Protein AF-A0A365P6J6-F1 (afdb_monomer_lite)

Organism: NCBI:txid37915

Foldseek 3Di:
DDDDDDPDCPDVVVVVVVVVVVVVVVVVCVVLLQKAFPDDPPDPCRNPPIFGADPVSPNHGDDDPAPVHNDLVDQDDDPVCVVVPVVVVDDPLLVLLLSLQSSQLVVVVVVDDDPVCNQFADFDAPCCQCVVRVRDPVSNVSLVVCVVVLQKPKAQPCPPPPDDPDPDDDDPPPVPDDDPPDDDPDDRRGTIRIGPPGDPVVSVVVVVVVVVVVVVD

Radius of gyration: 24.16 Å; chains: 1; bounding box: 74×49×58 Å

pLDDT: mean 70.05, std 19.27, range [30.59, 92.38]

Sequence (217 aa):
MTLAGLHANVPATKTRDRRRKFNTALDALDQHNLVALVGEAGVAGRYRNFELLREDGSGTEYKVPGDELPSREAISVPADFFRQGWHLVLTDQEIVTYLAIIDRTGHLRMATRTDSDRDVGVDLKSDVRHGTYGISGEAYSSVHQLHRFGLIELRDPMPNRRNPVRDYPPLPLDENAVVPETAEVPPERLPYRLIYPPDTAAVYQNALERVLDVLAT

Structure (mmCIF, N/CA/C/O backbone):
data_AF-A0A365P6J6-F1
#
_entry.id   AF-A0A365P6J6-F1
#
loop_
_atom_site.group_PDB
_atom_site.id
_atom_site.type_symbol
_atom_site.label_atom_id
_atom_site.label_alt_id
_atom_site.label_comp_id
_atom_site.label_asym_id
_atom_site.label_entity_id
_atom_site.label_seq_id
_atom_site.pdbx_PDB_ins_code
_atom_site.Cartn_x
_atom_site.Cartn_y
_atom_site.Cartn_z
_atom_site.occupancy
_atom_site.B_iso_or_equiv
_atom_site.auth_seq_id
_atom_site.auth_comp_id
_atom_site.auth_asym_id
_atom_site.auth_atom_id
_atom_site.pdbx_PDB_model_num
ATOM 1 N N . MET A 1 1 ? -36.938 -28.880 -4.673 1.00 33.69 1 MET A N 1
ATOM 2 C CA . MET A 1 1 ? -35.763 -29.469 -3.996 1.00 33.69 1 MET A CA 1
ATOM 3 C C . MET A 1 1 ? -34.734 -28.363 -3.872 1.00 33.69 1 MET A C 1
ATOM 5 O O . MET A 1 1 ? -34.128 -27.994 -4.866 1.00 33.69 1 MET A O 1
ATOM 9 N N . THR A 1 2 ? -34.657 -27.746 -2.696 1.00 30.59 2 THR A N 1
ATOM 10 C CA . THR A 1 2 ? -33.969 -26.468 -2.466 1.00 30.59 2 THR A CA 1
ATOM 11 C C . THR A 1 2 ? -32.908 -26.704 -1.396 1.00 30.59 2 THR A C 1
ATOM 13 O O . THR A 1 2 ? -33.241 -27.048 -0.264 1.00 30.59 2 THR A O 1
ATOM 16 N N . LEU A 1 3 ? -31.635 -26.593 -1.775 1.00 34.00 3 LEU A N 1
ATOM 17 C CA . LEU A 1 3 ? -30.474 -26.773 -0.902 1.00 34.00 3 LEU A CA 1
ATOM 18 C C . LEU A 1 3 ? -30.216 -25.472 -0.127 1.00 34.00 3 LEU A C 1
ATOM 20 O O . LEU A 1 3 ? -29.519 -24.576 -0.594 1.00 34.00 3 LEU A O 1
ATOM 24 N N . ALA A 1 4 ? -30.813 -25.369 1.059 1.00 39.47 4 ALA A N 1
ATOM 25 C CA . ALA A 1 4 ? -30.443 -24.400 2.084 1.00 39.47 4 ALA A CA 1
ATOM 26 C C . ALA A 1 4 ? -29.440 -25.070 3.035 1.00 39.47 4 ALA A C 1
ATOM 28 O O . ALA A 1 4 ? -29.774 -26.087 3.639 1.00 39.47 4 ALA A O 1
ATOM 29 N N . GLY A 1 5 ? -28.218 -24.542 3.174 1.00 34.22 5 GLY A N 1
ATOM 30 C CA . GLY A 1 5 ? -27.273 -25.160 4.113 1.00 34.22 5 GLY A CA 1
ATOM 31 C C . GLY A 1 5 ? -25.825 -24.680 4.153 1.00 34.22 5 GLY A C 1
ATOM 32 O O . GLY A 1 5 ? -24.987 -25.440 4.622 1.00 34.22 5 GLY A O 1
ATOM 33 N N . LEU A 1 6 ? -25.486 -23.469 3.698 1.00 33.16 6 LEU A N 1
ATOM 34 C CA . LEU A 1 6 ? -24.100 -22.979 3.789 1.00 33.16 6 LEU A CA 1
ATOM 35 C C . LEU A 1 6 ? -24.004 -21.507 4.214 1.00 33.16 6 LEU A C 1
ATOM 37 O O . LEU A 1 6 ? -23.262 -20.716 3.647 1.00 33.16 6 LEU A O 1
ATOM 41 N N . HIS A 1 7 ? -24.721 -21.141 5.278 1.00 40.94 7 HIS A N 1
ATOM 42 C CA . HIS A 1 7 ? -24.253 -20.051 6.133 1.00 40.94 7 HIS A CA 1
ATOM 43 C C . HIS A 1 7 ? -23.324 -20.655 7.185 1.00 40.94 7 HIS A C 1
ATOM 45 O O . HIS A 1 7 ? -23.765 -21.338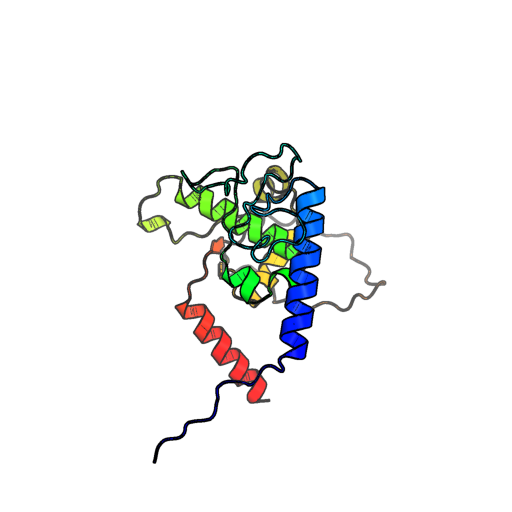 8.107 1.00 40.94 7 HIS A O 1
ATOM 51 N N . ALA A 1 8 ? -22.022 -20.446 6.994 1.00 44.34 8 ALA A N 1
ATOM 52 C CA . ALA A 1 8 ? -20.971 -20.865 7.906 1.00 44.34 8 ALA A CA 1
ATOM 53 C C . ALA A 1 8 ? -21.288 -20.416 9.344 1.00 44.34 8 ALA A C 1
ATOM 55 O O . ALA A 1 8 ? -21.288 -19.227 9.665 1.00 44.34 8 ALA A O 1
ATOM 56 N N . ASN A 1 9 ? -21.562 -21.389 10.212 1.00 44.75 9 ASN A N 1
ATOM 57 C CA . ASN A 1 9 ? -21.785 -21.188 11.635 1.00 44.75 9 ASN A CA 1
ATOM 58 C C . ASN A 1 9 ? -20.433 -20.887 12.302 1.00 44.75 9 ASN A C 1
ATOM 60 O O . ASN A 1 9 ? -19.748 -21.782 12.797 1.00 44.75 9 ASN A O 1
ATOM 64 N N . VAL A 1 10 ? -19.990 -19.628 12.249 1.00 55.62 10 VAL A N 1
ATOM 65 C CA . VAL A 1 10 ? -18.842 -19.171 13.041 1.00 55.62 10 VAL A CA 1
ATOM 66 C C . VAL A 1 10 ? -19.234 -19.319 14.517 1.00 55.62 10 VAL A C 1
ATOM 68 O O . VAL A 1 10 ? -20.194 -18.674 14.942 1.00 55.62 10 VAL A O 1
ATOM 71 N N . PRO A 1 11 ? -18.541 -20.148 15.322 1.00 52.62 11 PRO A N 1
ATOM 72 C CA . PRO A 1 11 ? -18.959 -20.407 16.694 1.00 52.62 11 PRO A CA 1
ATOM 73 C C . PRO A 1 11 ? -18.953 -19.103 17.498 1.00 52.62 11 PRO A C 1
ATOM 75 O O . PRO A 1 11 ? -17.957 -18.377 17.518 1.00 52.62 11 PRO A O 1
ATOM 78 N N . ALA A 1 12 ? -20.071 -18.812 18.168 1.00 60.53 12 ALA A N 1
ATOM 79 C CA . ALA A 1 12 ? -20.334 -17.557 18.881 1.00 60.53 12 ALA A CA 1
ATOM 80 C C . ALA A 1 12 ? -19.227 -17.137 19.877 1.00 60.53 12 ALA A C 1
ATOM 82 O O . ALA A 1 12 ? -19.050 -15.946 20.143 1.00 60.53 12 ALA A O 1
ATOM 83 N N . THR A 1 13 ? -18.449 -18.093 20.391 1.00 61.97 13 THR A N 1
ATOM 84 C CA . THR A 1 13 ? -17.275 -17.872 21.250 1.00 61.97 13 THR A CA 1
ATOM 85 C C . THR A 1 13 ? -16.147 -17.124 20.539 1.00 61.97 13 THR A C 1
ATOM 87 O O . THR A 1 13 ? -15.682 -16.111 21.058 1.00 61.97 13 THR A O 1
ATOM 90 N N . LYS A 1 14 ? -15.785 -17.513 19.306 1.00 71.88 14 LYS A N 1
ATOM 91 C CA . LYS A 1 14 ? -14.758 -16.812 18.507 1.00 71.88 14 LYS A CA 1
ATOM 92 C C . LYS A 1 14 ? -15.151 -15.357 18.234 1.00 71.88 14 LYS A C 1
ATOM 94 O O . LYS A 1 14 ? -14.308 -14.462 18.241 1.00 71.88 14 LYS A O 1
ATOM 99 N N . THR A 1 15 ? -16.444 -15.110 18.035 1.00 77.88 15 THR A N 1
ATOM 100 C CA . THR A 1 15 ? -16.996 -13.768 17.807 1.00 77.88 15 THR A CA 1
ATOM 101 C C . THR A 1 15 ? -16.924 -12.898 19.061 1.00 77.88 15 THR A C 1
ATOM 103 O O . THR A 1 15 ? -16.591 -11.716 18.964 1.00 77.88 15 THR A O 1
ATOM 106 N N . ARG A 1 16 ? -17.203 -13.463 20.244 1.00 80.69 16 ARG A N 1
ATOM 107 C CA . ARG A 1 16 ? -17.095 -12.749 21.527 1.00 80.69 16 ARG A CA 1
ATOM 108 C C . ARG A 1 16 ? -15.647 -12.373 21.837 1.00 80.69 16 ARG A C 1
ATOM 110 O O . ARG A 1 16 ? -15.397 -11.221 22.183 1.00 80.69 16 ARG A O 1
ATOM 117 N N . ASP A 1 17 ? -14.708 -13.295 21.648 1.00 83.88 17 ASP A N 1
ATOM 118 C CA . ASP A 1 17 ? -13.285 -13.034 21.894 1.00 83.88 17 ASP A CA 1
ATOM 119 C C . ASP A 1 17 ? -12.725 -11.985 20.931 1.00 83.88 17 ASP A C 1
ATOM 121 O O . ASP A 1 17 ? -11.997 -11.083 21.346 1.00 83.88 17 ASP A O 1
ATOM 125 N N . ARG A 1 18 ? -13.119 -12.040 19.651 1.00 83.12 18 ARG A N 1
ATOM 126 C CA . ARG A 1 18 ? -12.750 -11.022 18.659 1.00 83.12 18 ARG A CA 1
ATOM 127 C C . ARG A 1 18 ? -13.290 -9.642 19.033 1.00 83.12 18 ARG A C 1
ATOM 129 O O . ARG A 1 18 ? -12.541 -8.674 18.977 1.00 83.12 18 ARG A O 1
ATOM 136 N N . ARG A 1 19 ? -14.560 -9.554 19.450 1.00 84.62 19 ARG A N 1
ATOM 137 C CA . ARG A 1 19 ? -15.161 -8.298 19.932 1.00 84.62 19 ARG A CA 1
ATOM 138 C C . ARG A 1 19 ? -14.439 -7.761 21.161 1.00 84.62 19 ARG A C 1
ATOM 140 O O . ARG A 1 19 ? -14.165 -6.572 21.215 1.00 84.62 19 ARG A O 1
ATOM 147 N N . ARG A 1 20 ? -14.087 -8.627 22.115 1.00 85.31 20 ARG A N 1
ATOM 148 C CA . ARG A 1 20 ? -13.322 -8.223 23.300 1.00 85.31 20 ARG A CA 1
ATOM 149 C C . ARG A 1 20 ? -11.969 -7.632 22.908 1.00 85.31 20 ARG A C 1
ATOM 151 O O . ARG A 1 20 ? -11.664 -6.533 23.344 1.00 85.31 20 ARG A O 1
ATOM 158 N N . LYS A 1 21 ? -11.198 -8.319 22.057 1.00 88.56 21 LYS A N 1
ATOM 159 C CA . LYS A 1 21 ? -9.894 -7.827 21.575 1.00 88.56 21 LYS A CA 1
ATOM 160 C C . LYS A 1 21 ? -10.015 -6.487 20.853 1.00 88.56 21 LYS A C 1
ATOM 162 O O . LYS A 1 21 ? -9.213 -5.598 21.096 1.00 88.56 21 LYS A O 1
ATOM 167 N N . PHE A 1 22 ? -11.026 -6.349 20.000 1.00 88.12 22 PHE A N 1
ATOM 168 C CA . PHE A 1 22 ? -11.290 -5.107 19.281 1.00 88.12 22 PHE A CA 1
ATOM 169 C C . PHE A 1 22 ? -11.621 -3.952 20.233 1.00 88.12 22 PHE A C 1
ATOM 171 O O . PHE A 1 22 ? -11.013 -2.895 20.138 1.00 88.12 22 PHE A O 1
ATOM 178 N N . ASN A 1 23 ? -12.513 -4.171 21.200 1.00 89.69 23 ASN A N 1
ATOM 179 C CA . ASN A 1 23 ? -12.855 -3.157 22.196 1.00 89.69 23 ASN A CA 1
ATOM 180 C C . ASN A 1 23 ? -11.644 -2.772 23.059 1.00 89.69 23 ASN A C 1
ATOM 182 O O . ASN A 1 23 ? -11.413 -1.592 23.274 1.00 89.69 23 ASN A O 1
ATOM 186 N N . THR A 1 24 ? -10.835 -3.747 23.493 1.00 89.38 24 THR A N 1
ATOM 187 C CA . THR A 1 24 ? -9.590 -3.478 24.231 1.00 89.38 24 THR A CA 1
ATOM 188 C C . THR A 1 24 ? -8.601 -2.657 23.404 1.00 89.38 24 THR A C 1
ATOM 190 O O . THR A 1 24 ? -7.948 -1.776 23.951 1.00 89.38 24 THR A O 1
ATOM 193 N N . ALA A 1 25 ? -8.501 -2.913 22.097 1.00 91.00 25 ALA A N 1
ATOM 194 C CA . ALA A 1 25 ? -7.681 -2.097 21.208 1.00 91.00 25 ALA A CA 1
ATOM 195 C C . ALA A 1 25 ? -8.225 -0.663 21.097 1.00 91.00 25 ALA A C 1
ATOM 197 O O . ALA A 1 25 ? -7.450 0.278 21.202 1.00 91.00 25 ALA A O 1
ATOM 198 N N . LEU A 1 26 ? -9.544 -0.485 20.955 1.00 90.31 26 LEU A N 1
ATOM 199 C CA . LEU A 1 26 ? -10.161 0.846 20.924 1.00 90.31 26 LEU A CA 1
ATOM 200 C C . LEU A 1 26 ? -9.965 1.620 22.231 1.00 90.31 26 LEU A C 1
ATOM 202 O O . LEU A 1 26 ? -9.663 2.803 22.175 1.00 90.31 26 LEU A O 1
ATOM 206 N N . ASP A 1 27 ? -10.083 0.968 23.390 1.00 90.19 27 ASP A N 1
ATOM 207 C CA . ASP A 1 27 ? -9.822 1.621 24.679 1.00 90.19 27 ASP A CA 1
ATOM 208 C C . ASP A 1 27 ? -8.349 2.049 24.813 1.00 90.19 27 ASP A C 1
ATOM 210 O O . ASP A 1 27 ? -8.065 3.102 25.376 1.00 90.19 27 ASP A O 1
ATOM 214 N N . ALA A 1 28 ? -7.407 1.265 24.278 1.00 90.81 28 ALA A N 1
ATOM 215 C CA . ALA A 1 28 ? -5.998 1.655 24.244 1.00 90.81 28 ALA A CA 1
ATOM 216 C C . ALA A 1 28 ? -5.757 2.851 23.306 1.00 90.81 28 ALA A C 1
ATOM 218 O O . ALA A 1 28 ? -5.003 3.756 23.647 1.00 90.81 28 ALA A O 1
ATOM 219 N N . LEU A 1 29 ? -6.415 2.891 22.144 1.00 89.62 29 LEU A N 1
ATOM 220 C CA . LEU A 1 29 ? -6.313 4.020 21.213 1.00 89.62 29 LEU A CA 1
ATOM 221 C C . LEU A 1 29 ? -6.944 5.306 21.778 1.00 89.62 29 LEU A C 1
ATOM 223 O O . LEU A 1 29 ? -6.373 6.380 21.602 1.00 89.62 29 LEU A O 1
ATOM 227 N N . ASP A 1 30 ? -8.064 5.194 22.498 1.00 89.75 30 ASP A N 1
ATOM 228 C CA . ASP A 1 30 ? -8.720 6.296 23.227 1.00 89.75 30 ASP A CA 1
ATOM 229 C C . ASP A 1 30 ? -7.769 6.903 24.274 1.00 89.75 30 ASP A C 1
ATOM 231 O O . ASP A 1 30 ? -7.570 8.113 24.320 1.00 89.75 30 ASP A O 1
ATOM 235 N N . GLN A 1 31 ? -7.059 6.062 25.041 1.00 89.12 31 GLN A N 1
ATOM 236 C CA . GLN A 1 31 ? -6.055 6.510 26.023 1.00 89.12 31 GLN A CA 1
ATOM 237 C C . GLN A 1 31 ? -4.877 7.276 25.409 1.00 89.12 31 GLN A C 1
ATOM 239 O O . GLN A 1 31 ? -4.243 8.077 26.097 1.00 89.12 31 GLN A O 1
ATOM 244 N N . HIS A 1 32 ? -4.569 7.026 24.136 1.00 88.12 32 HIS A N 1
ATOM 245 C CA . HIS A 1 32 ? -3.488 7.691 23.416 1.00 88.12 32 HIS A CA 1
ATOM 246 C C . HIS A 1 32 ? -3.967 8.876 22.561 1.00 88.12 32 HIS A C 1
ATOM 248 O O . HIS A 1 32 ? -3.164 9.429 21.815 1.00 88.12 32 HIS A O 1
ATOM 254 N N . ASN A 1 33 ? -5.238 9.293 22.673 1.00 87.31 33 ASN A N 1
ATOM 255 C CA . ASN A 1 33 ? -5.849 10.339 21.838 1.00 87.31 33 ASN A CA 1
ATOM 256 C C . ASN A 1 33 ? -5.753 10.042 20.331 1.00 87.31 33 ASN A C 1
ATOM 258 O O . ASN A 1 33 ? -5.613 10.957 19.521 1.00 87.31 33 ASN A O 1
ATOM 262 N N . LEU A 1 34 ? -5.821 8.761 19.957 1.00 88.94 34 LEU A N 1
ATOM 263 C CA . LEU A 1 34 ? -5.800 8.301 18.562 1.00 88.94 34 LEU A CA 1
ATOM 264 C C . LEU A 1 34 ? -7.204 7.994 18.029 1.00 88.94 34 LEU A C 1
ATOM 266 O O . LEU A 1 34 ? -7.415 7.890 16.823 1.00 88.94 34 LEU A O 1
ATOM 270 N N . VAL A 1 35 ? -8.172 7.842 18.929 1.00 90.75 35 VAL A N 1
ATOM 271 C CA . VAL A 1 35 ? -9.585 7.628 18.623 1.00 90.75 35 VAL A CA 1
ATOM 272 C C . VAL A 1 35 ? -10.415 8.435 19.614 1.00 90.75 35 VAL A C 1
ATOM 274 O O . VAL A 1 35 ? -10.065 8.484 20.787 1.00 90.75 35 VAL A O 1
ATOM 277 N N . ALA A 1 36 ? -11.526 9.019 19.167 1.00 88.75 36 ALA A N 1
ATOM 278 C CA . ALA A 1 36 ? -12.552 9.567 20.046 1.00 88.75 36 ALA A CA 1
ATOM 279 C C . ALA A 1 36 ? -13.737 8.596 20.144 1.00 88.75 36 ALA A C 1
ATOM 281 O O . ALA A 1 36 ? -14.378 8.254 19.143 1.00 88.75 36 ALA A O 1
ATOM 282 N N . LEU A 1 37 ? -14.040 8.141 21.362 1.00 88.88 37 LEU A N 1
ATOM 283 C CA . LEU A 1 37 ? -15.217 7.320 2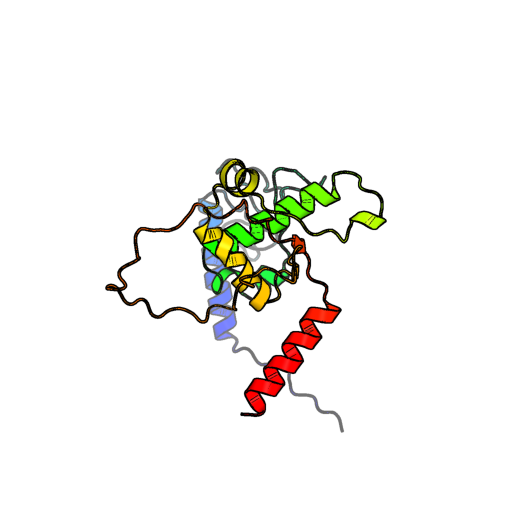1.643 1.00 88.88 37 LEU A CA 1
ATOM 284 C C . LEU A 1 37 ? -16.417 8.202 22.021 1.00 88.88 37 LEU A C 1
ATOM 286 O O . LEU A 1 37 ? -16.326 9.058 22.894 1.00 88.88 37 LEU A O 1
ATOM 290 N N . VAL A 1 38 ? -17.575 7.953 21.401 1.00 81.38 38 VAL A N 1
ATOM 291 C CA . VAL A 1 38 ? -18.792 8.776 21.575 1.00 81.38 38 VAL A CA 1
ATOM 292 C C . VAL A 1 38 ? -19.454 8.572 22.948 1.00 81.38 38 VAL A C 1
ATOM 294 O O . VAL A 1 38 ? -20.174 9.442 23.431 1.00 81.38 38 VAL A O 1
ATOM 297 N N . GLY A 1 39 ? -19.258 7.406 23.576 1.00 74.12 39 GLY A N 1
ATOM 298 C CA . GLY A 1 39 ? -19.948 7.033 24.815 1.00 74.12 39 GLY A CA 1
ATOM 299 C C . GLY A 1 39 ? -19.054 6.959 26.051 1.00 74.12 39 GLY A C 1
ATOM 300 O O . GLY A 1 39 ? -17.889 6.563 25.988 1.00 74.12 39 GLY A O 1
ATOM 301 N N . GLU A 1 40 ? -19.640 7.241 27.214 1.00 75.38 40 GLU A N 1
ATOM 302 C CA . GLU A 1 40 ? -18.987 7.066 28.513 1.00 75.38 40 GLU A CA 1
ATOM 303 C C . GLU A 1 40 ? -18.642 5.596 28.806 1.00 75.38 40 GLU A C 1
ATOM 305 O O . GLU A 1 40 ? -19.242 4.653 28.271 1.00 75.38 40 GLU A O 1
ATOM 310 N N . ALA A 1 41 ? -17.642 5.389 29.666 1.00 76.25 41 ALA A N 1
ATOM 311 C CA . ALA A 1 41 ? -17.193 4.058 30.054 1.00 76.25 41 ALA A CA 1
ATOM 312 C C . ALA A 1 41 ? -18.345 3.267 30.697 1.00 76.25 41 ALA A C 1
ATOM 314 O O . ALA A 1 41 ? -19.035 3.751 31.588 1.00 76.25 41 ALA A O 1
ATOM 315 N N . GLY A 1 42 ? -18.559 2.031 30.238 1.00 72.31 42 GLY A N 1
ATOM 316 C CA . GLY A 1 42 ? -19.635 1.166 30.737 1.00 72.31 42 GLY A CA 1
ATOM 317 C C . GLY A 1 42 ? -20.997 1.348 30.054 1.00 72.31 42 GLY A C 1
ATOM 318 O O . GLY A 1 42 ? -21.902 0.555 30.314 1.00 72.31 42 GLY A O 1
ATOM 319 N N . VAL A 1 43 ? -21.148 2.309 29.135 1.00 80.31 43 VAL A N 1
ATOM 320 C CA . VAL A 1 43 ? -22.398 2.511 28.385 1.00 80.31 43 VAL A CA 1
ATOM 321 C C . VAL A 1 43 ? -22.464 1.603 27.153 1.00 80.31 43 VAL A C 1
ATOM 323 O O . VAL A 1 43 ? -21.525 1.492 26.356 1.00 80.31 43 VAL A O 1
ATOM 326 N N . ALA A 1 44 ? -23.614 0.947 26.963 1.00 73.69 44 ALA A N 1
ATOM 327 C CA . ALA A 1 44 ? -23.874 0.141 25.778 1.00 73.69 44 ALA A CA 1
ATOM 328 C C . ALA A 1 44 ? -23.830 1.017 24.514 1.00 73.69 44 ALA A C 1
ATOM 330 O O . ALA A 1 44 ? -24.594 1.966 24.377 1.00 73.69 44 ALA A O 1
ATOM 331 N N . GLY A 1 45 ? -22.952 0.672 23.569 1.00 77.44 45 GLY A N 1
ATOM 332 C CA . GLY A 1 45 ? -22.779 1.431 22.326 1.00 77.44 45 GLY A CA 1
ATOM 333 C C . GLY A 1 45 ? -21.589 2.393 22.306 1.00 77.44 45 GLY A C 1
ATOM 334 O O . GLY A 1 45 ? -21.366 2.980 21.257 1.00 77.44 45 GLY A O 1
ATOM 335 N N . ARG A 1 46 ? -20.785 2.478 23.379 1.00 82.94 46 ARG A N 1
ATOM 336 C CA . ARG A 1 46 ? -19.557 3.303 23.464 1.00 82.94 46 ARG A CA 1
ATOM 337 C C . ARG A 1 46 ? -18.637 3.223 22.241 1.00 82.94 46 ARG A C 1
ATOM 339 O O . ARG A 1 46 ? -18.110 4.235 21.807 1.00 82.94 46 ARG A O 1
ATOM 346 N N . TYR A 1 47 ? -18.464 2.026 21.688 1.00 84.06 47 TYR A N 1
ATOM 347 C CA . TYR A 1 47 ? -17.552 1.762 20.568 1.00 84.06 47 TYR A CA 1
ATOM 348 C C . TYR A 1 47 ? -18.184 1.965 19.179 1.00 84.06 47 TYR A C 1
ATOM 350 O O . TYR A 1 47 ? -17.588 1.583 18.174 1.00 84.06 47 TYR A O 1
ATOM 358 N N . ARG A 1 48 ? -19.427 2.458 19.094 1.00 80.88 48 ARG A N 1
ATOM 359 C CA . ARG A 1 48 ? -20.082 2.744 17.808 1.00 80.88 48 ARG A CA 1
ATOM 360 C C . ARG A 1 48 ? -19.684 4.135 17.331 1.00 80.88 48 ARG A C 1
ATOM 362 O O . ARG A 1 48 ? -19.619 5.044 18.146 1.00 80.88 48 ARG A O 1
ATOM 369 N N . ASN A 1 49 ? -19.499 4.281 16.018 1.00 85.12 49 ASN A N 1
ATOM 370 C CA . ASN A 1 49 ? -19.195 5.557 15.360 1.00 85.12 49 ASN A CA 1
ATOM 371 C C . ASN A 1 49 ? -18.008 6.292 16.000 1.00 85.12 49 ASN A C 1
ATOM 373 O O . ASN A 1 49 ? -18.068 7.498 16.191 1.00 85.12 49 ASN A O 1
ATOM 377 N N . PHE A 1 50 ? -16.970 5.548 16.386 1.00 87.94 50 PHE A N 1
ATOM 378 C CA . PHE A 1 50 ? -15.745 6.166 16.871 1.00 87.94 50 PHE A CA 1
ATOM 379 C C . PHE A 1 50 ? -15.097 6.985 15.749 1.00 87.94 50 PHE A C 1
ATOM 381 O O . PHE A 1 50 ? -15.160 6.591 14.581 1.00 87.94 50 PHE A O 1
ATOM 388 N N . GLU A 1 51 ? -14.470 8.095 16.112 1.00 89.44 51 GLU A N 1
ATOM 389 C CA . GLU A 1 51 ? -13.764 8.966 15.172 1.00 89.44 51 GLU A CA 1
ATOM 390 C C . GLU A 1 51 ? -12.261 8.716 15.284 1.00 89.44 51 GLU A C 1
ATOM 392 O O . GLU A 1 51 ? -11.736 8.529 16.381 1.00 89.44 51 GLU A O 1
ATOM 397 N N . LEU A 1 52 ? -11.565 8.667 14.150 1.00 89.56 52 LEU A N 1
ATOM 398 C CA . LEU A 1 52 ? -10.109 8.540 14.127 1.00 89.56 52 LEU A CA 1
ATOM 399 C C . LEU A 1 52 ? -9.483 9.919 14.318 1.00 89.56 52 LEU A C 1
ATOM 401 O O . LEU A 1 52 ? -9.920 10.889 13.702 1.00 89.56 52 LEU A O 1
ATOM 405 N N . LEU A 1 53 ? -8.447 9.994 15.146 1.00 89.94 53 LEU A N 1
ATOM 406 C CA . LEU A 1 53 ? -7.695 11.214 15.418 1.00 89.94 53 LEU A CA 1
ATOM 407 C C . LEU A 1 53 ? -6.281 11.105 14.835 1.00 89.94 53 LEU A C 1
ATOM 409 O O . LEU A 1 53 ? -5.796 10.014 14.528 1.00 89.94 53 LEU A O 1
ATOM 413 N N . ARG A 1 54 ? -5.616 12.244 14.641 1.00 86.88 54 ARG A N 1
ATOM 414 C CA . ARG A 1 54 ? -4.250 12.292 14.110 1.00 86.88 54 ARG A CA 1
ATOM 415 C C . ARG A 1 54 ? -3.261 11.581 15.033 1.00 86.88 54 ARG A C 1
ATOM 417 O O . ARG A 1 54 ? -3.308 11.708 16.253 1.00 86.88 54 ARG A O 1
ATOM 424 N N . GLU A 1 55 ? -2.294 10.908 14.415 1.00 84.88 55 GLU A N 1
ATOM 425 C CA . GLU A 1 55 ? -1.249 10.147 15.114 1.00 84.88 55 GLU A CA 1
ATOM 426 C C . GLU A 1 55 ? -0.217 11.024 15.846 1.00 84.88 55 GLU A C 1
ATOM 428 O O . GLU A 1 55 ? 0.597 10.516 16.611 1.00 84.88 55 GLU A O 1
ATOM 433 N N . ASP A 1 56 ? -0.260 12.345 15.655 1.00 83.12 56 ASP A N 1
ATOM 434 C CA . ASP A 1 56 ? 0.610 13.312 16.336 1.00 83.12 56 ASP A CA 1
ATOM 435 C C . ASP A 1 56 ? 0.192 13.597 17.793 1.00 83.12 56 ASP A C 1
ATOM 437 O O . ASP A 1 56 ? 0.844 14.382 18.483 1.00 83.12 56 ASP A O 1
ATOM 441 N N . 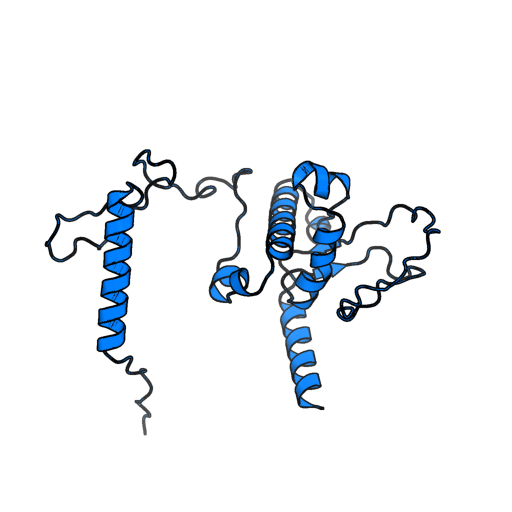GLY A 1 57 ? -0.895 12.976 18.266 1.00 75.88 57 GLY A N 1
ATOM 442 C CA . GLY A 1 57 ? -1.426 13.161 19.616 1.00 75.88 57 GLY A CA 1
ATOM 443 C C . GLY A 1 57 ? -2.124 14.507 19.829 1.00 75.88 57 GLY A C 1
ATOM 444 O O . GLY A 1 57 ? -2.457 14.844 20.964 1.00 75.88 57 GLY A O 1
ATOM 445 N N . SER A 1 58 ? -2.370 15.279 18.763 1.00 82.75 58 SER A N 1
ATOM 446 C CA . SER A 1 58 ? -3.056 16.578 18.835 1.00 82.75 58 SER A CA 1
ATOM 447 C C . SER A 1 58 ? -4.541 16.473 19.192 1.00 82.75 58 SER A C 1
ATOM 449 O O . SER A 1 58 ? -5.158 17.485 19.524 1.00 82.75 58 SER A O 1
ATOM 451 N N . GLY A 1 59 ? -5.129 15.276 19.091 1.00 80.75 59 GLY A N 1
ATOM 452 C CA . GLY A 1 59 ? -6.560 15.051 19.295 1.00 80.75 59 GLY A CA 1
ATOM 453 C C . GLY A 1 59 ? -7.444 15.665 18.203 1.00 80.75 59 GLY A C 1
ATOM 454 O O . GLY A 1 59 ? -8.647 15.812 18.395 1.00 80.75 59 GLY A O 1
ATOM 455 N N . THR A 1 60 ? -6.858 16.058 17.070 1.00 86.56 60 THR A N 1
ATOM 456 C CA . THR A 1 60 ? -7.603 16.556 15.906 1.00 86.56 60 THR A CA 1
ATOM 457 C C . THR A 1 60 ? -8.069 15.401 15.024 1.00 86.56 60 THR A C 1
ATOM 459 O O . THR A 1 60 ? -7.428 14.354 14.996 1.00 86.56 60 THR A O 1
ATOM 462 N N . GLU A 1 61 ? -9.177 15.584 14.303 1.00 87.31 61 GLU A N 1
ATOM 463 C CA . GLU A 1 61 ? -9.728 14.567 13.399 1.00 87.31 61 GLU A CA 1
ATOM 464 C C . GLU A 1 61 ? -8.692 14.130 12.349 1.00 87.31 61 GLU A C 1
ATOM 466 O O . GLU A 1 61 ? -8.033 14.956 11.704 1.00 87.31 61 GLU A O 1
ATOM 471 N N . TYR A 1 62 ? -8.549 12.815 12.174 1.00 84.94 62 TYR A N 1
ATOM 472 C CA . TYR A 1 62 ? -7.722 12.242 11.126 1.00 84.94 62 TYR A CA 1
ATOM 473 C C . TYR A 1 62 ? -8.372 12.496 9.769 1.00 84.94 62 TYR A C 1
ATOM 475 O O . TYR A 1 62 ? -9.431 11.954 9.454 1.00 84.94 62 TYR A O 1
ATOM 483 N N . LYS A 1 63 ? -7.694 13.277 8.931 1.00 81.88 63 LYS A N 1
ATOM 484 C CA . LYS A 1 63 ? -8.053 13.438 7.524 1.00 81.88 63 LYS A CA 1
ATOM 485 C C . LYS A 1 63 ? -7.161 12.555 6.675 1.00 81.88 63 LYS A C 1
ATOM 487 O O . LYS A 1 63 ? -5.938 12.653 6.778 1.00 81.88 63 LYS A O 1
ATOM 492 N N . VAL A 1 64 ? -7.770 11.730 5.824 1.00 76.19 64 VAL A N 1
ATOM 493 C CA . VAL A 1 64 ? -7.029 10.906 4.869 1.00 76.19 64 VAL A CA 1
ATOM 494 C C . VAL A 1 64 ? -6.266 11.842 3.927 1.00 76.19 64 VAL A C 1
ATOM 496 O O . VAL A 1 64 ? -6.878 12.680 3.254 1.00 76.19 64 VAL A O 1
ATOM 499 N N . PRO A 1 65 ? -4.929 11.735 3.861 1.00 71.75 65 PRO A N 1
ATOM 500 C CA . PRO A 1 65 ? -4.154 12.515 2.912 1.00 71.75 65 PRO A CA 1
ATOM 501 C C . PRO A 1 65 ? -4.607 12.212 1.475 1.00 71.75 65 PRO A C 1
ATOM 503 O O . PRO A 1 65 ? -4.488 11.082 1.008 1.00 71.75 65 PRO A O 1
ATOM 506 N N . GLY A 1 66 ? -5.126 13.223 0.773 1.00 62.38 66 GLY A N 1
ATOM 507 C CA . GLY A 1 66 ? -5.552 13.103 -0.627 1.00 62.38 66 GLY A CA 1
ATOM 508 C C . GLY A 1 66 ? -7.064 13.081 -0.895 1.00 62.38 66 GLY A C 1
ATOM 509 O O . GLY A 1 66 ? -7.442 12.980 -2.060 1.00 62.38 66 GLY A O 1
ATOM 510 N N . ASP A 1 67 ? -7.921 13.205 0.127 1.00 60.44 67 ASP A N 1
ATOM 511 C CA . ASP A 1 67 ? -9.391 13.165 -0.037 1.00 60.44 67 ASP A CA 1
ATOM 512 C C . ASP A 1 67 ? -9.978 14.361 -0.814 1.00 60.44 67 ASP A C 1
ATOM 514 O O . ASP A 1 67 ? -11.001 14.229 -1.483 1.00 60.44 67 ASP A O 1
ATOM 518 N N . GLU A 1 68 ? -9.341 15.534 -0.760 1.00 58.41 68 GLU A N 1
ATOM 519 C CA . GLU A 1 68 ? -9.849 16.743 -1.432 1.00 58.41 68 GLU A CA 1
ATOM 520 C C . GLU A 1 68 ? -9.205 16.957 -2.817 1.00 58.41 68 GLU A C 1
ATOM 522 O O . GLU A 1 68 ? -9.857 17.444 -3.741 1.00 58.41 68 GLU A O 1
ATOM 527 N N . LEU A 1 69 ? -7.940 16.553 -2.985 1.00 55.06 69 LEU A N 1
ATOM 528 C CA . LEU A 1 69 ? -7.145 16.607 -4.218 1.00 55.06 69 LEU A CA 1
ATOM 529 C C . LEU A 1 69 ? -6.038 15.544 -4.133 1.00 55.06 69 LEU A C 1
ATOM 531 O O . LEU A 1 69 ? -5.556 15.303 -3.027 1.00 55.06 69 LEU A O 1
ATOM 535 N N . PRO A 1 70 ? -5.556 14.965 -5.253 1.00 55.56 70 PRO A N 1
ATOM 536 C CA . PRO A 1 70 ? -4.364 14.119 -5.242 1.00 55.56 70 PRO A CA 1
ATOM 537 C C . PRO A 1 70 ? -3.183 14.909 -4.662 1.00 55.56 70 PRO A C 1
ATOM 539 O O . PRO A 1 70 ? -2.588 15.766 -5.320 1.00 55.56 70 PRO A O 1
ATOM 542 N N . SER A 1 71 ? -2.897 14.661 -3.385 1.00 58.69 71 SER A N 1
ATOM 543 C CA . SER A 1 71 ? -1.819 15.315 -2.660 1.00 58.69 71 SER A CA 1
ATOM 544 C C . SER A 1 71 ? -0.499 14.690 -3.085 1.00 58.69 71 SER A C 1
ATOM 546 O O . SER A 1 71 ? -0.371 13.471 -3.140 1.00 58.69 71 SER A O 1
ATOM 548 N N . ARG A 1 72 ? 0.510 15.528 -3.345 1.00 63.31 72 ARG A N 1
ATOM 549 C CA . ARG A 1 72 ? 1.888 15.071 -3.597 1.00 63.31 72 ARG A CA 1
ATOM 550 C C . ARG A 1 72 ? 2.553 14.465 -2.359 1.00 63.31 72 ARG A C 1
ATOM 552 O O . ARG A 1 72 ? 3.664 13.968 -2.459 1.00 63.31 72 ARG A O 1
ATOM 559 N N . GLU A 1 73 ? 1.902 14.555 -1.206 1.00 69.00 73 GLU A N 1
ATOM 560 C CA . GLU A 1 73 ? 2.430 14.095 0.077 1.00 69.00 73 GLU A CA 1
ATOM 561 C C . GLU A 1 73 ? 1.970 12.672 0.420 1.00 69.00 73 GLU A C 1
ATOM 563 O O . GLU A 1 73 ? 2.367 12.133 1.450 1.00 69.00 73 GLU A O 1
ATOM 568 N N . ALA A 1 74 ? 1.127 12.058 -0.419 1.00 76.38 74 ALA A N 1
ATOM 569 C CA . ALA A 1 74 ? 0.484 10.787 -0.123 1.00 76.38 74 ALA A CA 1
ATOM 570 C C . ALA A 1 74 ? 0.525 9.817 -1.305 1.00 76.38 74 ALA A C 1
ATOM 572 O O . ALA A 1 74 ? 0.161 10.155 -2.430 1.00 76.38 74 ALA A O 1
ATOM 573 N N . ILE A 1 75 ? 0.907 8.571 -1.018 1.00 83.12 75 ILE A N 1
ATOM 574 C CA . ILE A 1 75 ? 0.921 7.477 -1.990 1.00 83.12 75 ILE A CA 1
ATOM 575 C C . ILE A 1 75 ? -0.375 6.679 -1.835 1.00 83.12 75 ILE A C 1
ATOM 577 O O . ILE A 1 75 ? -0.603 6.036 -0.810 1.00 83.12 75 ILE A O 1
ATOM 581 N N . SER A 1 76 ? -1.228 6.686 -2.859 1.00 82.44 76 SER A N 1
ATOM 582 C CA . SER A 1 76 ? -2.460 5.889 -2.862 1.00 82.44 76 SER A CA 1
ATOM 583 C C . SER A 1 76 ? -2.173 4.430 -3.227 1.00 82.44 76 SER A C 1
ATOM 585 O O . SER A 1 76 ? -1.900 4.104 -4.384 1.00 82.44 76 SER A O 1
ATOM 587 N N . VAL A 1 77 ? -2.274 3.536 -2.245 1.00 85.75 77 VAL A N 1
ATOM 588 C CA . VAL A 1 77 ? -2.078 2.090 -2.428 1.00 85.75 77 VAL A CA 1
ATOM 589 C C . VAL A 1 77 ? -3.434 1.390 -2.612 1.00 85.75 77 VAL A C 1
ATOM 591 O O . VAL A 1 77 ? -4.359 1.662 -1.844 1.00 85.75 77 VAL A O 1
ATOM 594 N N . PRO A 1 78 ? -3.597 0.468 -3.583 1.00 85.31 78 PRO A N 1
ATOM 595 C CA . PRO A 1 78 ? -4.844 -0.273 -3.756 1.00 85.31 78 PRO A CA 1
ATOM 596 C C . PRO A 1 78 ? -5.201 -1.083 -2.513 1.00 85.31 78 PRO A C 1
ATOM 598 O O . PRO A 1 78 ? -4.358 -1.787 -1.961 1.00 85.31 78 PRO A O 1
ATOM 601 N N . ALA A 1 79 ? -6.477 -1.075 -2.123 1.00 82.19 79 ALA A N 1
ATOM 602 C CA . ALA A 1 79 ? -6.953 -1.850 -0.976 1.00 82.19 79 ALA A CA 1
ATOM 603 C C . ALA A 1 79 ? -6.651 -3.357 -1.103 1.00 82.19 79 ALA A C 1
ATOM 605 O O . ALA A 1 79 ? -6.422 -4.036 -0.100 1.00 82.19 79 ALA A O 1
ATOM 606 N N . ASP A 1 80 ? -6.615 -3.877 -2.332 1.00 82.56 80 ASP A N 1
ATOM 607 C CA . ASP A 1 80 ? -6.330 -5.285 -2.598 1.00 82.56 80 ASP A CA 1
ATOM 608 C C . ASP A 1 80 ? -4.901 -5.689 -2.217 1.00 82.56 80 ASP A C 1
ATOM 610 O O . ASP A 1 80 ? -4.692 -6.837 -1.830 1.00 82.56 80 ASP A O 1
ATOM 614 N N . PHE A 1 81 ? -3.950 -4.746 -2.184 1.00 87.25 81 PHE A N 1
ATOM 615 C CA . PHE A 1 81 ? -2.606 -4.978 -1.647 1.00 87.25 81 PHE A CA 1
ATOM 616 C C . PHE A 1 81 ? -2.659 -5.493 -0.199 1.00 87.25 81 PHE A C 1
ATOM 618 O O . PHE A 1 81 ? -1.997 -6.466 0.170 1.00 87.25 81 PHE A O 1
ATOM 625 N N . PHE A 1 82 ? -3.511 -4.881 0.625 1.00 87.12 82 PHE A N 1
ATOM 626 C CA . PHE A 1 82 ? -3.690 -5.278 2.018 1.00 87.12 82 PHE A CA 1
ATOM 627 C C . PHE A 1 82 ? -4.587 -6.506 2.153 1.00 87.12 82 PHE A C 1
ATOM 629 O O . PHE A 1 82 ? -4.260 -7.421 2.906 1.00 87.12 82 PHE A O 1
ATOM 636 N N . ARG A 1 83 ? -5.693 -6.565 1.401 1.00 82.06 83 ARG A N 1
ATOM 637 C CA . ARG A 1 83 ? -6.655 -7.680 1.485 1.00 82.06 83 ARG A CA 1
ATOM 638 C C . ARG A 1 83 ? -6.060 -9.016 1.054 1.00 82.06 83 ARG A C 1
ATOM 640 O O . ARG A 1 83 ? -6.420 -10.038 1.627 1.00 82.06 83 ARG A O 1
ATOM 647 N N . GLN A 1 84 ? -5.164 -9.005 0.070 1.00 84.56 84 GLN A N 1
ATOM 648 C CA . GLN A 1 84 ? -4.467 -10.202 -0.405 1.00 84.56 84 GLN A CA 1
ATOM 649 C C . GLN A 1 84 ? -3.225 -10.536 0.436 1.00 84.56 84 GLN A C 1
ATOM 651 O O . GLN A 1 84 ? -2.592 -11.560 0.207 1.00 84.56 84 GLN A O 1
ATOM 656 N N . GLY A 1 85 ? -2.884 -9.709 1.432 1.00 86.69 85 GLY A N 1
ATOM 657 C CA . GLY A 1 85 ? -1.780 -9.983 2.350 1.00 86.69 85 GLY A CA 1
ATOM 658 C C . GLY A 1 85 ? -0.389 -9.720 1.774 1.00 86.69 85 GLY A C 1
ATOM 659 O O . GLY A 1 85 ? 0.585 -10.179 2.361 1.00 86.69 85 GLY A O 1
ATOM 660 N N . TRP A 1 86 ? -0.260 -8.966 0.676 1.00 89.88 86 TRP A N 1
ATOM 661 C CA . TRP A 1 86 ? 1.046 -8.684 0.062 1.00 89.88 86 TRP A CA 1
ATOM 662 C C . TRP A 1 86 ? 2.020 -8.010 1.032 1.00 89.88 86 TRP A C 1
ATOM 664 O O . TRP A 1 86 ? 3.184 -8.385 1.083 1.00 89.88 86 TRP A O 1
ATOM 674 N N . HIS A 1 87 ? 1.527 -7.116 1.890 1.00 90.75 87 HIS A N 1
ATOM 675 C CA . HIS A 1 87 ? 2.299 -6.495 2.976 1.00 90.75 87 HIS A CA 1
ATOM 676 C C . HIS A 1 87 ? 2.918 -7.476 3.995 1.00 90.75 87 HIS A C 1
ATOM 678 O O . HIS A 1 87 ? 3.760 -7.060 4.779 1.00 90.75 87 HIS A O 1
ATOM 684 N N . LEU A 1 88 ? 2.490 -8.744 4.025 1.00 89.81 88 LEU A N 1
ATOM 685 C CA . LEU A 1 88 ? 3.044 -9.783 4.905 1.00 89.81 88 LEU A CA 1
ATOM 686 C C . LEU A 1 88 ? 4.026 -10.716 4.185 1.00 89.81 88 LEU A C 1
ATOM 688 O O . LEU A 1 88 ? 4.756 -11.451 4.844 1.00 89.81 88 LEU A O 1
ATOM 692 N N . VAL A 1 89 ? 3.984 -10.744 2.851 1.00 90.50 89 VAL A N 1
ATOM 693 C CA . VAL A 1 89 ? 4.788 -11.645 2.010 1.00 90.50 89 VAL A CA 1
ATOM 694 C C . VAL A 1 89 ? 5.999 -10.919 1.438 1.00 90.50 89 VAL A C 1
ATOM 696 O O . VAL A 1 89 ? 7.058 -11.521 1.289 1.00 90.50 89 VAL A O 1
ATOM 699 N N . LEU A 1 90 ? 5.833 -9.638 1.111 1.00 88.44 90 LEU A N 1
ATOM 700 C CA . LEU A 1 90 ? 6.901 -8.808 0.584 1.00 88.44 90 LEU A CA 1
ATOM 701 C C . LEU A 1 90 ? 7.873 -8.403 1.692 1.00 88.44 90 LEU A C 1
ATOM 703 O O . LEU A 1 90 ? 7.474 -8.053 2.801 1.00 88.44 90 LEU A O 1
ATOM 707 N N . THR A 1 91 ? 9.153 -8.404 1.352 1.00 90.44 91 THR A N 1
ATOM 708 C CA . THR A 1 91 ? 10.227 -7.815 2.149 1.00 90.44 91 THR A CA 1
ATOM 709 C C . THR A 1 91 ? 10.121 -6.291 2.169 1.00 90.44 91 THR A C 1
ATOM 711 O O . THR A 1 91 ? 9.543 -5.673 1.271 1.00 90.44 91 THR A O 1
ATOM 714 N N . ASP A 1 92 ? 10.764 -5.657 3.149 1.00 89.94 92 ASP A N 1
ATOM 715 C CA . ASP A 1 92 ? 10.805 -4.195 3.254 1.00 89.94 92 ASP A CA 1
ATOM 716 C C . ASP A 1 92 ? 11.341 -3.538 1.969 1.00 89.94 92 ASP A C 1
ATOM 718 O O . ASP A 1 92 ? 10.805 -2.530 1.509 1.00 89.94 92 ASP A O 1
ATOM 722 N N . GLN A 1 93 ? 12.357 -4.138 1.335 1.00 88.75 93 GLN A N 1
ATOM 723 C CA . GLN A 1 93 ? 12.932 -3.627 0.086 1.00 88.75 93 GLN A CA 1
ATOM 724 C C . GLN A 1 93 ? 11.940 -3.690 -1.084 1.00 88.75 93 GLN A C 1
ATOM 726 O O . GLN A 1 93 ? 11.869 -2.754 -1.890 1.00 88.75 93 GLN A O 1
ATOM 731 N N . GLU A 1 94 ? 11.152 -4.762 -1.172 1.00 90.31 94 GLU A N 1
ATOM 732 C CA . GLU A 1 94 ? 10.111 -4.922 -2.189 1.00 90.31 94 GLU A CA 1
ATOM 733 C C . GLU A 1 94 ? 8.967 -3.937 -1.973 1.00 90.31 94 GLU A C 1
ATOM 735 O O . GLU A 1 94 ? 8.522 -3.314 -2.936 1.00 90.31 94 GLU A O 1
ATOM 740 N N . ILE A 1 95 ? 8.532 -3.741 -0.723 1.00 92.12 95 ILE A N 1
ATOM 741 C CA . ILE A 1 95 ? 7.489 -2.768 -0.378 1.00 92.12 95 ILE A CA 1
ATOM 742 C C . ILE A 1 95 ? 7.949 -1.357 -0.744 1.00 92.12 95 ILE A C 1
ATOM 744 O O . ILE A 1 95 ? 7.233 -0.646 -1.446 1.00 92.12 95 ILE A O 1
ATOM 748 N N . VAL A 1 96 ? 9.157 -0.958 -0.338 1.00 92.31 96 VAL A N 1
ATOM 749 C CA . VAL A 1 96 ? 9.709 0.370 -0.656 1.00 92.31 96 VAL A CA 1
ATOM 750 C C . VAL A 1 96 ? 9.808 0.574 -2.168 1.00 92.31 96 VAL A C 1
ATOM 752 O O . VAL A 1 96 ? 9.396 1.613 -2.687 1.00 92.31 96 VAL A O 1
ATOM 755 N N . THR A 1 97 ? 10.299 -0.430 -2.897 1.00 91.38 97 THR A N 1
ATOM 756 C CA . THR A 1 97 ? 10.407 -0.363 -4.360 1.00 91.38 97 THR A CA 1
ATOM 757 C C . THR A 1 97 ? 9.035 -0.264 -5.021 1.00 91.38 97 THR A C 1
ATOM 759 O O . THR A 1 97 ? 8.849 0.541 -5.932 1.00 91.38 97 THR A O 1
ATOM 762 N N . TYR A 1 98 ? 8.056 -1.030 -4.545 1.00 92.38 98 TYR A N 1
ATOM 763 C CA . TYR A 1 98 ? 6.683 -0.988 -5.036 1.00 92.38 98 TYR A CA 1
ATOM 764 C C . TYR A 1 98 ? 6.038 0.384 -4.807 1.00 92.38 98 TYR A C 1
ATOM 766 O O . TYR A 1 98 ? 5.511 0.975 -5.749 1.00 92.38 98 TYR A O 1
ATOM 774 N N . LEU A 1 99 ? 6.151 0.941 -3.598 1.00 92.12 99 LEU A N 1
ATOM 775 C CA . LEU A 1 99 ? 5.626 2.270 -3.274 1.00 92.12 99 LEU A CA 1
ATOM 776 C C . LEU A 1 99 ? 6.269 3.369 -4.129 1.00 92.12 99 LEU A C 1
ATOM 778 O O . LEU A 1 99 ? 5.554 4.230 -4.637 1.00 92.12 99 LEU A O 1
ATOM 782 N N . ALA A 1 100 ? 7.583 3.303 -4.367 1.00 91.19 100 ALA A N 1
ATOM 783 C CA . ALA A 1 100 ? 8.273 4.242 -5.252 1.00 91.19 100 ALA A CA 1
ATOM 784 C C . ALA A 1 100 ? 7.754 4.178 -6.700 1.00 91.19 100 ALA A C 1
ATOM 786 O O . ALA A 1 100 ? 7.639 5.206 -7.368 1.00 91.19 100 ALA A O 1
ATOM 787 N N . ILE A 1 101 ? 7.400 2.985 -7.194 1.00 90.94 101 ILE A N 1
ATOM 788 C CA . ILE A 1 101 ? 6.792 2.819 -8.523 1.00 90.94 101 ILE A CA 1
ATOM 789 C C . ILE A 1 101 ? 5.394 3.445 -8.557 1.00 90.94 101 ILE A C 1
ATOM 791 O O . ILE A 1 101 ? 5.092 4.176 -9.505 1.00 90.94 101 ILE A O 1
ATOM 795 N N . ILE A 1 102 ? 4.553 3.197 -7.544 1.00 89.81 102 ILE A N 1
ATOM 796 C CA . ILE A 1 102 ? 3.205 3.786 -7.454 1.00 89.81 102 ILE A CA 1
ATOM 797 C C . ILE A 1 102 ? 3.294 5.311 -7.461 1.00 89.81 102 ILE A C 1
ATOM 799 O O . ILE A 1 102 ? 2.644 5.962 -8.281 1.00 89.81 102 ILE A O 1
ATOM 803 N N . ASP A 1 103 ? 4.119 5.866 -6.578 1.00 88.62 103 ASP A N 1
ATOM 804 C CA . ASP A 1 103 ? 4.309 7.304 -6.425 1.00 88.62 103 ASP A CA 1
ATOM 805 C C . ASP A 1 103 ? 4.765 7.955 -7.738 1.00 88.62 103 ASP A C 1
ATOM 807 O O . ASP A 1 103 ? 4.129 8.874 -8.268 1.00 88.62 103 ASP A O 1
ATOM 811 N N . ARG A 1 104 ? 5.810 7.389 -8.356 1.00 87.19 104 ARG A N 1
ATOM 812 C CA . ARG A 1 104 ? 6.338 7.879 -9.630 1.00 87.19 104 ARG A CA 1
ATOM 813 C C . ARG A 1 104 ? 5.302 7.813 -10.751 1.00 87.19 104 ARG A C 1
ATOM 815 O O . ARG A 1 104 ? 5.231 8.726 -11.577 1.00 87.19 104 ARG A O 1
ATOM 822 N N . THR A 1 105 ? 4.494 6.755 -10.775 1.00 85.88 105 THR A N 1
ATOM 823 C CA . THR A 1 105 ? 3.387 6.595 -11.727 1.00 85.88 105 THR A CA 1
ATOM 824 C C . THR A 1 105 ? 2.327 7.673 -11.521 1.00 85.88 105 THR A C 1
ATOM 826 O O . THR A 1 105 ? 1.886 8.293 -12.492 1.00 85.88 105 THR A O 1
ATOM 829 N N . GLY A 1 106 ? 1.943 7.937 -10.269 1.00 80.12 106 GLY A N 1
ATOM 830 C CA . GLY A 1 106 ? 1.001 8.997 -9.912 1.00 80.12 106 GLY A CA 1
ATOM 831 C C . GLY A 1 106 ? 1.478 10.365 -10.397 1.00 80.12 106 GLY A C 1
ATOM 832 O O . GLY A 1 106 ? 0.749 11.065 -11.102 1.00 80.12 106 GLY A O 1
ATOM 833 N N . HIS A 1 107 ? 2.741 10.703 -10.128 1.00 78.81 107 HIS A N 1
ATOM 834 C CA . HIS A 1 107 ? 3.349 11.948 -10.595 1.00 78.81 107 HIS A CA 1
ATOM 835 C C . HIS A 1 107 ? 3.353 12.093 -12.122 1.00 78.81 107 HIS A C 1
ATOM 837 O O . HIS A 1 107 ? 3.041 13.174 -12.628 1.00 78.81 107 HIS A O 1
ATOM 843 N N . LEU A 1 108 ? 3.672 11.029 -12.869 1.00 76.56 108 LEU A N 1
ATOM 844 C CA . LEU A 1 108 ? 3.653 11.080 -14.334 1.00 76.56 108 LEU A CA 1
ATOM 845 C C . LEU A 1 108 ? 2.242 11.242 -14.905 1.00 76.56 108 LEU A C 1
ATOM 847 O O . LEU A 1 108 ? 2.083 11.934 -15.905 1.00 76.56 108 LEU A O 1
ATOM 851 N N . ARG A 1 109 ? 1.221 10.653 -14.277 1.00 73.50 109 ARG A N 1
ATOM 852 C CA . ARG A 1 109 ? -0.179 10.808 -14.709 1.00 73.50 109 ARG A CA 1
ATOM 853 C C . ARG A 1 109 ? -0.711 12.220 -14.485 1.00 73.50 109 ARG A C 1
ATOM 855 O O . ARG A 1 109 ? -1.519 12.697 -15.276 1.00 73.50 109 ARG A O 1
ATOM 862 N N . MET A 1 110 ? -0.254 12.884 -13.425 1.00 69.38 110 MET A N 1
ATOM 863 C CA . MET A 1 110 ? -0.616 14.273 -13.126 1.00 69.38 110 MET A CA 1
ATOM 864 C C . MET A 1 110 ? 0.068 15.283 -14.055 1.00 69.38 110 MET A C 1
ATOM 866 O O . MET A 1 110 ? -0.468 16.362 -14.295 1.00 69.38 110 MET A O 1
ATOM 870 N N . ALA A 1 111 ? 1.255 14.957 -14.570 1.00 65.88 111 ALA A N 1
ATOM 871 C CA . ALA A 1 111 ? 1.945 15.771 -15.559 1.00 65.88 111 ALA A CA 1
ATOM 872 C C . ALA A 1 111 ? 1.287 15.557 -16.931 1.00 65.88 111 ALA A C 1
ATOM 874 O O . ALA A 1 111 ? 1.573 14.578 -17.609 1.00 65.88 111 ALA A O 1
ATOM 875 N N . THR A 1 112 ? 0.381 16.460 -17.313 1.00 53.47 112 THR A N 1
ATOM 876 C CA . THR A 1 112 ? -0.427 16.465 -18.544 1.00 53.47 112 THR A CA 1
ATOM 877 C C . THR A 1 112 ? 0.333 15.944 -19.771 1.00 53.47 112 THR A C 1
ATOM 879 O O . THR A 1 112 ? 1.011 16.698 -20.468 1.00 53.47 112 THR A O 1
ATOM 882 N N . ARG A 1 113 ? 0.216 14.643 -20.051 1.00 53.09 113 ARG A N 1
ATOM 883 C CA . ARG A 1 113 ? 0.728 14.007 -21.267 1.00 53.09 113 ARG A CA 1
ATOM 884 C C . ARG A 1 113 ? -0.426 13.628 -22.181 1.00 53.09 113 ARG A C 1
ATOM 886 O O . ARG A 1 113 ? -1.472 13.158 -21.726 1.00 53.09 113 ARG A O 1
ATOM 893 N N . THR A 1 114 ? -0.210 13.869 -23.472 1.00 49.81 114 THR A N 1
ATOM 894 C CA . THR A 1 114 ? -1.072 13.451 -24.578 1.00 49.81 114 THR A CA 1
ATOM 895 C C . THR A 1 114 ? -1.356 11.953 -24.466 1.00 49.81 114 THR A C 1
ATOM 897 O O . THR A 1 114 ? -0.468 11.176 -24.121 1.00 49.81 114 THR A O 1
ATOM 900 N N . ASP A 1 115 ? -2.599 11.563 -24.741 1.00 49.06 115 ASP A N 1
ATOM 901 C CA . ASP A 1 115 ? -3.183 10.233 -24.498 1.00 49.06 115 ASP A CA 1
ATOM 902 C C . ASP A 1 115 ? -2.339 9.052 -25.024 1.00 49.06 115 ASP A C 1
ATOM 904 O O . ASP A 1 115 ? -2.376 7.965 -24.462 1.00 49.06 115 ASP A O 1
ATOM 908 N N . SER A 1 116 ? -1.510 9.282 -26.049 1.00 50.19 116 SER A N 1
ATOM 909 C CA . SER A 1 116 ? -0.613 8.287 -26.651 1.00 50.19 116 SER A CA 1
ATOM 910 C C . SER A 1 116 ? 0.570 7.854 -25.774 1.00 50.19 116 SER A C 1
ATOM 912 O O . SER A 1 116 ? 1.228 6.875 -26.104 1.00 50.19 116 SER A O 1
ATOM 914 N N . ASP A 1 117 ? 0.876 8.587 -24.698 1.00 48.53 117 ASP A N 1
ATOM 915 C CA . ASP A 1 117 ? 2.062 8.373 -23.847 1.00 48.53 117 ASP A CA 1
ATOM 916 C C . ASP A 1 117 ? 1.698 7.811 -22.455 1.00 48.53 117 ASP A C 1
ATOM 918 O O . ASP A 1 117 ? 2.563 7.616 -21.600 1.00 48.53 117 ASP A O 1
ATOM 922 N N . ARG A 1 118 ? 0.404 7.551 -22.205 1.00 49.56 118 ARG A N 1
ATOM 923 C CA . ARG A 1 118 ? -0.105 7.038 -20.918 1.00 49.56 118 ARG A CA 1
ATOM 924 C C . ARG A 1 118 ? 0.261 5.574 -20.648 1.00 49.56 118 ARG A C 1
ATOM 926 O O . ARG A 1 118 ? 0.267 5.176 -19.485 1.00 49.56 118 ARG A O 1
ATOM 933 N N . ASP A 1 119 ? 0.644 4.836 -21.689 1.00 53.09 119 ASP A N 1
ATOM 934 C CA . ASP A 1 119 ? 1.126 3.447 -21.620 1.00 53.09 119 ASP A CA 1
ATOM 935 C C . ASP A 1 119 ? 2.652 3.332 -21.473 1.00 53.09 119 ASP A C 1
ATOM 937 O O . ASP A 1 119 ? 3.209 2.231 -21.404 1.00 53.09 119 ASP A O 1
ATOM 941 N N . VAL A 1 120 ? 3.369 4.459 -21.414 1.00 64.25 120 VAL A N 1
ATOM 942 C CA . VAL A 1 120 ? 4.822 4.447 -21.243 1.00 64.25 120 VAL A CA 1
ATOM 943 C C . VAL A 1 120 ? 5.130 4.382 -19.752 1.00 64.25 120 VAL A C 1
ATOM 945 O O . VAL A 1 120 ? 5.152 5.396 -19.056 1.00 64.25 120 VAL A O 1
ATOM 948 N N . GLY A 1 121 ? 5.355 3.161 -19.260 1.00 73.25 121 GLY A N 1
ATOM 949 C CA . GLY A 1 121 ? 5.743 2.888 -17.876 1.00 73.25 121 GLY A CA 1
ATOM 950 C C . GLY A 1 121 ? 6.865 3.790 -17.340 1.00 73.25 121 GLY A C 1
ATOM 951 O O . GLY A 1 121 ? 7.659 4.390 -18.079 1.00 73.25 121 GLY A O 1
ATOM 952 N N . VAL A 1 122 ? 6.953 3.870 -16.018 1.00 84.75 122 VAL A N 1
ATOM 953 C CA . VAL A 1 122 ? 7.906 4.730 -15.318 1.00 84.75 122 VAL A CA 1
ATOM 954 C C . VAL A 1 122 ? 9.306 4.137 -15.348 1.00 84.75 122 VAL A C 1
ATOM 956 O O . VAL A 1 122 ? 9.486 2.923 -15.317 1.00 84.75 122 VAL A O 1
ATOM 959 N N . ASP A 1 123 ? 10.318 4.993 -15.400 1.00 81.69 123 ASP A N 1
ATOM 960 C CA . ASP A 1 123 ? 11.707 4.603 -15.217 1.00 81.69 123 ASP A CA 1
ATOM 961 C C . ASP A 1 123 ? 12.226 5.083 -13.856 1.00 81.69 123 ASP A C 1
ATOM 963 O O . ASP A 1 123 ? 12.104 6.250 -13.479 1.00 81.69 123 ASP A O 1
ATOM 967 N N . LEU A 1 124 ? 12.846 4.170 -13.108 1.00 81.94 124 LEU A N 1
ATOM 968 C CA . LEU A 1 124 ? 13.583 4.493 -11.885 1.00 81.94 124 LEU A CA 1
ATOM 969 C C . LEU A 1 124 ? 15.078 4.560 -12.213 1.00 81.94 124 LEU A C 1
ATOM 971 O O . LEU A 1 124 ? 15.840 3.626 -11.959 1.00 81.94 124 LEU A O 1
ATOM 975 N N . LYS A 1 125 ? 15.489 5.679 -12.825 1.00 82.25 125 LYS A N 1
ATOM 976 C CA . LYS A 1 125 ? 16.907 6.010 -13.055 1.00 82.25 125 LYS A CA 1
ATOM 977 C C . LYS A 1 125 ? 17.670 6.049 -11.731 1.00 82.25 125 LYS A C 1
ATOM 979 O O . LYS A 1 125 ? 17.075 6.351 -10.701 1.00 82.25 125 LYS A O 1
ATOM 984 N N . SER A 1 126 ? 18.984 5.810 -11.767 1.00 77.00 126 SER A N 1
ATOM 985 C CA . SER A 1 126 ? 19.824 5.782 -10.557 1.00 77.00 126 SER A CA 1
ATOM 986 C C . SER A 1 126 ? 19.664 7.043 -9.699 1.00 77.00 126 SER A C 1
ATOM 988 O O . SER A 1 126 ? 19.445 6.927 -8.496 1.00 77.00 126 SER A O 1
ATOM 990 N N . ASP A 1 127 ? 19.658 8.222 -10.327 1.00 79.94 127 ASP A N 1
ATOM 991 C CA . ASP A 1 127 ? 19.533 9.509 -9.629 1.00 79.94 127 ASP A CA 1
ATOM 992 C C . ASP A 1 127 ? 18.175 9.683 -8.948 1.00 79.94 127 ASP A C 1
ATOM 994 O O . ASP A 1 127 ? 18.102 10.144 -7.815 1.00 79.94 127 ASP A O 1
ATOM 998 N N . VAL A 1 128 ? 17.090 9.271 -9.611 1.00 83.00 128 VAL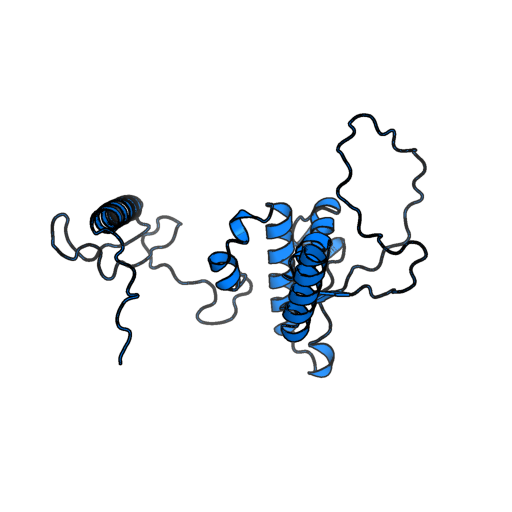 A N 1
ATOM 999 C CA . VAL A 1 128 ? 15.733 9.329 -9.041 1.00 83.00 128 VAL A CA 1
ATOM 1000 C C . VAL A 1 128 ? 15.602 8.308 -7.915 1.00 83.00 128 VAL A C 1
ATOM 1002 O O . VAL A 1 128 ? 15.101 8.606 -6.838 1.00 83.00 128 VAL A O 1
ATOM 1005 N N . ARG A 1 129 ? 16.094 7.092 -8.146 1.00 84.19 129 ARG A N 1
ATOM 1006 C CA . ARG A 1 129 ? 16.015 5.988 -7.196 1.00 84.19 129 ARG A CA 1
ATOM 1007 C C . ARG A 1 129 ? 16.756 6.307 -5.895 1.00 84.19 129 ARG A C 1
ATOM 1009 O O . ARG A 1 129 ? 16.178 6.169 -4.822 1.00 84.19 129 ARG A O 1
ATOM 1016 N N . HIS A 1 130 ? 18.010 6.739 -5.993 1.00 84.00 130 HIS A N 1
ATOM 1017 C CA . HIS A 1 130 ? 18.822 7.057 -4.823 1.00 84.00 130 HIS A CA 1
ATOM 1018 C C . HIS A 1 130 ? 18.471 8.431 -4.245 1.00 84.00 130 HIS A C 1
ATOM 1020 O O . HIS A 1 130 ? 18.274 8.552 -3.042 1.00 84.00 130 HIS A O 1
ATOM 1026 N N . GLY A 1 131 ? 18.348 9.455 -5.092 1.00 83.56 131 GLY A N 1
ATOM 1027 C CA . GLY A 1 131 ? 18.153 10.836 -4.652 1.00 83.56 131 GLY A CA 1
ATOM 1028 C C . GLY A 1 131 ? 16.749 11.141 -4.133 1.00 83.56 131 GLY A C 1
ATOM 1029 O O . GLY A 1 131 ? 16.617 11.927 -3.202 1.00 83.56 131 GLY A O 1
ATOM 1030 N N . THR A 1 132 ? 15.701 10.537 -4.704 1.00 84.50 132 THR A N 1
ATOM 1031 C CA . THR A 1 132 ? 14.312 10.777 -4.267 1.00 84.50 132 THR A CA 1
ATOM 1032 C C . THR A 1 132 ? 13.845 9.748 -3.244 1.00 84.50 132 THR A C 1
ATOM 1034 O O . THR A 1 132 ? 13.228 10.121 -2.254 1.00 84.50 132 THR A O 1
ATOM 1037 N N . TYR A 1 133 ? 14.146 8.466 -3.462 1.00 85.81 133 TYR A N 1
ATOM 1038 C CA . TYR A 1 133 ? 13.590 7.379 -2.648 1.00 85.81 133 TYR A CA 1
ATOM 1039 C C . TYR A 1 133 ? 14.609 6.711 -1.713 1.00 85.81 133 TYR A C 1
ATOM 1041 O O . TYR A 1 133 ? 14.231 5.845 -0.930 1.00 85.81 133 TYR A O 1
ATOM 1049 N N . GLY A 1 134 ? 15.900 7.062 -1.789 1.00 85.38 134 GLY A N 1
ATOM 1050 C CA . GLY A 1 134 ? 16.946 6.424 -0.978 1.00 85.38 134 GLY A CA 1
ATOM 1051 C C . GLY A 1 134 ? 17.188 4.947 -1.315 1.00 85.38 134 GLY A C 1
ATOM 1052 O O . GLY A 1 134 ? 17.837 4.234 -0.554 1.00 85.38 134 GLY A O 1
ATOM 1053 N N . ILE A 1 135 ? 16.681 4.463 -2.451 1.00 85.75 135 ILE A N 1
ATOM 1054 C CA . ILE A 1 135 ? 16.721 3.044 -2.814 1.00 85.75 135 ILE A CA 1
ATOM 1055 C C . ILE A 1 135 ? 18.098 2.711 -3.410 1.00 85.75 135 ILE A C 1
ATOM 1057 O O . ILE A 1 135 ? 18.567 3.337 -4.369 1.00 85.75 135 ILE A O 1
ATOM 1061 N N . SER A 1 136 ? 18.764 1.703 -2.848 1.00 81.81 136 SER A N 1
ATOM 1062 C CA . SER A 1 136 ? 20.053 1.215 -3.348 1.00 81.81 136 SER A CA 1
ATOM 1063 C C . SER A 1 136 ? 19.901 0.454 -4.675 1.00 81.81 136 SER A C 1
ATOM 1065 O O . SER A 1 136 ? 18.804 0.082 -5.097 1.00 81.81 136 SER A O 1
ATOM 1067 N N . GLY A 1 137 ? 21.017 0.206 -5.368 1.00 75.31 137 GLY A N 1
ATOM 1068 C CA . GLY A 1 137 ? 21.009 -0.646 -6.564 1.00 75.31 137 GLY A CA 1
ATOM 1069 C C . GLY A 1 137 ? 20.568 -2.087 -6.275 1.00 75.31 137 GLY A C 1
ATOM 1070 O O . GLY A 1 137 ? 19.936 -2.706 -7.124 1.00 75.31 137 GLY A O 1
ATOM 1071 N N . GLU A 1 138 ? 20.849 -2.591 -5.074 1.00 73.88 138 GLU A N 1
ATOM 1072 C CA . GLU A 1 138 ? 20.421 -3.915 -4.617 1.00 73.88 138 GLU A CA 1
ATOM 1073 C C . GLU A 1 138 ? 18.910 -3.959 -4.385 1.00 73.88 138 GLU A C 1
ATOM 1075 O O . GLU A 1 138 ? 18.235 -4.810 -4.957 1.00 73.88 138 GLU A O 1
ATOM 1080 N N . ALA A 1 139 ? 18.354 -2.978 -3.668 1.00 75.62 139 ALA A N 1
ATOM 1081 C CA . ALA A 1 139 ? 16.913 -2.892 -3.448 1.00 75.62 139 ALA A CA 1
ATOM 1082 C C . ALA A 1 139 ? 16.136 -2.755 -4.772 1.00 75.62 139 ALA A C 1
ATOM 1084 O O . ALA A 1 139 ? 15.052 -3.315 -4.909 1.00 75.62 139 ALA A O 1
ATOM 1085 N N . TYR A 1 140 ? 16.722 -2.119 -5.797 1.00 78.50 140 TYR A N 1
ATOM 1086 C CA . TYR A 1 140 ? 16.141 -2.066 -7.145 1.00 78.50 140 TYR A CA 1
ATOM 1087 C C . TYR A 1 140 ? 15.955 -3.441 -7.802 1.00 78.50 140 TYR A C 1
ATOM 1089 O O . TYR A 1 140 ? 15.080 -3.594 -8.653 1.00 78.50 140 TYR A O 1
ATOM 1097 N N . SER A 1 141 ? 16.745 -4.452 -7.427 1.00 81.75 141 SER A N 1
ATOM 1098 C CA . SER A 1 141 ? 16.593 -5.807 -7.975 1.00 81.75 141 SER A CA 1
ATOM 1099 C C . SER A 1 141 ? 15.233 -6.437 -7.630 1.00 81.75 141 SER A C 1
ATOM 1101 O O . SER A 1 141 ? 14.734 -7.267 -8.395 1.00 81.75 141 SER A O 1
ATOM 1103 N N . SER A 1 142 ? 14.572 -5.940 -6.574 1.00 86.88 142 SER A N 1
ATOM 1104 C CA . SER A 1 142 ? 13.209 -6.303 -6.155 1.00 86.88 142 SER A CA 1
ATOM 1105 C C . SER A 1 142 ? 12.165 -6.141 -7.260 1.00 86.88 142 SER A C 1
ATOM 1107 O O . SER A 1 142 ? 11.137 -6.815 -7.250 1.00 86.88 142 SER A O 1
ATOM 1109 N N . VAL A 1 143 ? 12.430 -5.291 -8.257 1.00 87.38 143 VAL A N 1
ATOM 1110 C CA . VAL A 1 143 ? 11.573 -5.110 -9.436 1.00 87.38 143 VAL A CA 1
ATOM 1111 C C . VAL A 1 143 ? 11.280 -6.442 -10.144 1.00 87.38 143 VAL A C 1
ATOM 1113 O O . VAL A 1 143 ? 10.159 -6.660 -10.603 1.00 87.38 143 VAL A O 1
ATOM 1116 N N . HIS A 1 144 ? 12.244 -7.364 -10.204 1.00 85.19 144 HIS A N 1
ATOM 1117 C CA . HIS A 1 144 ? 12.022 -8.675 -10.822 1.00 85.19 144 HIS A CA 1
ATOM 1118 C C . HIS A 1 144 ? 11.043 -9.532 -10.019 1.00 85.19 144 HIS A C 1
ATOM 1120 O O . HIS A 1 144 ? 10.192 -10.204 -10.601 1.00 85.19 144 HIS A O 1
ATOM 1126 N N . GLN A 1 145 ? 11.136 -9.493 -8.692 1.00 85.56 145 GLN A N 1
ATOM 1127 C CA . GLN A 1 145 ? 10.264 -10.273 -7.825 1.00 85.56 145 GLN A CA 1
ATOM 1128 C C . GLN A 1 145 ? 8.840 -9.693 -7.806 1.00 85.56 145 GLN A C 1
ATOM 1130 O O . GLN A 1 145 ? 7.875 -10.438 -7.960 1.00 85.56 145 GLN A O 1
ATOM 1135 N N . LEU A 1 146 ? 8.703 -8.363 -7.778 1.00 89.19 146 LEU A N 1
ATOM 1136 C CA . LEU A 1 146 ? 7.417 -7.675 -7.947 1.00 89.19 146 LEU A CA 1
ATOM 1137 C C . LEU A 1 146 ? 6.752 -8.004 -9.295 1.00 89.19 146 LEU A C 1
ATOM 1139 O O . LEU A 1 146 ? 5.538 -8.211 -9.350 1.00 89.19 146 LEU A O 1
ATOM 1143 N N . HIS A 1 147 ? 7.541 -8.100 -10.371 1.00 88.75 147 HIS A N 1
ATOM 1144 C CA . HIS A 1 147 ? 7.057 -8.554 -11.675 1.00 88.75 147 HIS A CA 1
ATOM 1145 C C . HIS A 1 147 ? 6.598 -10.018 -11.642 1.00 88.75 147 HIS A C 1
ATOM 1147 O O . HIS A 1 147 ? 5.531 -10.347 -12.156 1.00 88.75 147 HIS A O 1
ATOM 1153 N N . ARG A 1 148 ? 7.357 -10.907 -10.989 1.00 83.69 148 ARG A N 1
ATOM 1154 C CA . ARG A 1 148 ? 6.975 -12.321 -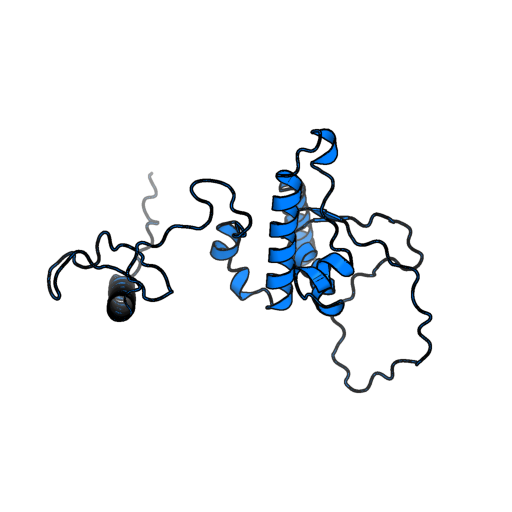10.825 1.00 83.69 148 ARG A CA 1
ATOM 1155 C C . ARG A 1 148 ? 5.670 -12.487 -10.047 1.00 83.69 148 ARG A C 1
ATOM 1157 O O . ARG A 1 148 ? 4.882 -13.359 -10.402 1.00 83.69 148 ARG A O 1
ATOM 1164 N N . PHE A 1 149 ? 5.430 -11.640 -9.047 1.00 84.69 149 PHE A N 1
ATOM 1165 C CA . PHE A 1 149 ? 4.172 -11.584 -8.298 1.00 84.69 149 PHE A CA 1
ATOM 1166 C C . PHE A 1 149 ? 3.013 -10.946 -9.074 1.00 84.69 149 PHE A C 1
ATOM 1168 O O . PHE A 1 149 ? 1.880 -10.977 -8.604 1.00 84.69 149 PHE A O 1
ATOM 1175 N N . GLY A 1 150 ? 3.272 -10.380 -10.257 1.00 85.62 150 GLY A N 1
ATOM 1176 C CA . GLY A 1 150 ? 2.254 -9.715 -11.064 1.00 85.62 150 GLY A CA 1
ATOM 1177 C C . GLY A 1 150 ? 1.768 -8.398 -10.460 1.00 85.62 150 GLY A C 1
ATOM 1178 O O . GLY A 1 150 ? 0.687 -7.941 -10.813 1.00 85.62 150 GLY A O 1
ATOM 1179 N N . LEU A 1 151 ? 2.540 -7.788 -9.551 1.00 87.75 151 LEU A N 1
ATOM 1180 C CA . LEU A 1 151 ? 2.220 -6.484 -8.956 1.00 87.75 151 LEU A CA 1
ATOM 1181 C C . LEU A 1 151 ? 2.593 -5.318 -9.881 1.00 87.75 151 LEU A C 1
ATOM 1183 O O . LEU A 1 151 ? 2.025 -4.232 -9.772 1.00 87.75 151 LEU A O 1
ATOM 1187 N N . ILE A 1 152 ? 3.542 -5.547 -10.790 1.00 89.62 152 ILE A N 1
ATOM 1188 C CA . ILE A 1 152 ? 3.995 -4.604 -11.816 1.00 89.62 152 ILE A CA 1
ATOM 1189 C C . ILE A 1 152 ? 4.292 -5.364 -13.112 1.00 89.62 152 ILE A C 1
ATOM 1191 O O . ILE A 1 152 ? 4.609 -6.552 -13.075 1.00 89.62 152 ILE A O 1
ATOM 1195 N N . GLU A 1 153 ? 4.261 -4.675 -14.250 1.00 86.44 153 GLU A N 1
ATOM 1196 C CA . GLU A 1 153 ? 4.804 -5.191 -15.512 1.00 86.44 153 GLU A CA 1
ATOM 1197 C C . GLU A 1 153 ? 6.184 -4.570 -15.784 1.00 86.44 153 GLU A C 1
ATOM 1199 O O . GLU A 1 153 ? 6.421 -3.387 -15.527 1.00 86.44 153 GLU A O 1
ATOM 1204 N N . LEU A 1 154 ? 7.117 -5.384 -16.282 1.00 86.31 154 LEU A N 1
ATOM 1205 C CA . LEU A 1 154 ? 8.501 -4.996 -16.537 1.00 86.31 154 LEU A CA 1
ATOM 1206 C C . LEU A 1 154 ? 8.784 -5.112 -18.035 1.00 86.31 154 LEU A C 1
ATOM 1208 O O . LEU A 1 154 ? 8.770 -6.207 -18.591 1.00 86.31 154 LEU A O 1
ATOM 1212 N N . ARG A 1 155 ? 9.086 -3.985 -18.687 1.00 81.75 155 ARG A N 1
ATOM 1213 C CA . ARG A 1 155 ? 9.529 -3.948 -20.087 1.00 81.75 155 ARG A CA 1
ATOM 1214 C C . ARG A 1 155 ? 10.994 -3.545 -20.175 1.00 81.75 155 ARG A C 1
ATOM 1216 O O . ARG A 1 155 ? 11.396 -2.490 -19.678 1.00 81.75 155 ARG A O 1
ATOM 1223 N N . ASP A 1 156 ? 11.796 -4.379 -20.830 1.00 75.31 156 ASP A N 1
ATOM 1224 C CA . ASP A 1 156 ? 13.171 -4.029 -21.181 1.00 75.31 156 ASP A CA 1
ATOM 1225 C C . ASP A 1 156 ? 13.161 -3.185 -22.468 1.00 75.31 156 ASP A C 1
ATOM 1227 O O . ASP A 1 156 ? 12.719 -3.677 -23.510 1.00 75.31 156 ASP A O 1
ATOM 1231 N N . PRO A 1 157 ? 13.628 -1.921 -22.436 1.00 65.88 157 PRO A N 1
ATOM 1232 C CA . PRO A 1 157 ? 13.723 -1.101 -23.641 1.00 65.88 157 PRO A CA 1
ATOM 1233 C C . PRO A 1 157 ? 14.751 -1.634 -24.655 1.00 65.88 157 PRO A C 1
ATOM 1235 O O . PRO A 1 157 ? 14.799 -1.136 -25.779 1.00 65.88 157 PRO A O 1
ATOM 1238 N N . MET A 1 158 ? 15.577 -2.624 -24.292 1.00 64.62 158 MET A N 1
ATOM 1239 C CA . MET A 1 158 ? 16.594 -3.205 -25.166 1.00 64.62 158 MET A CA 1
ATOM 1240 C C . MET A 1 158 ? 16.510 -4.747 -25.177 1.00 64.62 158 MET A C 1
ATOM 1242 O O . MET A 1 158 ? 17.334 -5.416 -24.552 1.00 64.62 158 MET A O 1
ATOM 1246 N N . PRO A 1 159 ? 15.554 -5.335 -25.929 1.00 55.91 159 PRO A N 1
ATOM 1247 C CA . PRO A 1 159 ? 15.231 -6.768 -25.861 1.00 55.91 159 PRO A CA 1
ATOM 1248 C C . PRO A 1 159 ? 16.384 -7.707 -26.267 1.00 55.91 159 PRO A C 1
ATOM 1250 O O . PRO A 1 159 ? 16.431 -8.844 -25.814 1.00 55.91 159 PRO A O 1
ATOM 1253 N N . ASN A 1 160 ? 17.352 -7.231 -27.064 1.00 58.00 160 ASN A N 1
ATOM 1254 C CA . ASN A 1 160 ? 18.509 -8.006 -27.544 1.00 58.00 160 ASN A CA 1
ATOM 1255 C C . ASN A 1 160 ? 19.826 -7.624 -26.837 1.00 58.00 160 ASN A C 1
ATOM 1257 O O . ASN A 1 160 ? 20.871 -7.473 -27.478 1.00 58.00 160 ASN A O 1
ATOM 1261 N N . ARG A 1 161 ? 19.812 -7.413 -25.516 1.00 59.97 161 ARG A N 1
ATOM 1262 C CA . ARG A 1 161 ? 21.050 -7.158 -24.760 1.00 59.97 161 ARG A CA 1
ATOM 1263 C C . ARG A 1 161 ? 21.946 -8.408 -24.791 1.00 59.97 161 ARG A C 1
ATOM 1265 O O . ARG A 1 161 ? 21.476 -9.515 -24.573 1.00 59.97 161 ARG A O 1
ATOM 1272 N N . ARG A 1 162 ? 23.259 -8.228 -25.002 1.00 47.31 162 ARG A N 1
ATOM 1273 C CA . ARG A 1 162 ? 24.276 -9.310 -25.075 1.00 47.31 162 ARG A CA 1
ATOM 1274 C C . ARG A 1 162 ? 24.328 -10.206 -23.819 1.00 47.31 162 ARG A C 1
ATOM 1276 O O . ARG A 1 162 ? 24.796 -11.333 -23.898 1.00 47.31 162 ARG A O 1
ATOM 1283 N N . ASN A 1 163 ? 23.818 -9.697 -22.698 1.00 48.78 163 ASN A N 1
ATOM 1284 C CA . ASN A 1 163 ? 23.398 -10.443 -21.516 1.00 48.78 163 ASN A CA 1
ATOM 1285 C C . ASN A 1 163 ? 21.951 -10.016 -21.214 1.00 48.78 163 ASN A C 1
ATOM 1287 O O . ASN A 1 163 ? 21.774 -8.978 -20.561 1.00 48.78 163 ASN A O 1
ATOM 1291 N N . PRO A 1 164 ? 20.918 -10.734 -21.694 1.00 50.53 164 PRO A N 1
ATOM 1292 C CA . PRO A 1 164 ? 19.596 -10.567 -21.108 1.00 50.53 164 PRO A CA 1
ATOM 1293 C C . PRO A 1 164 ? 19.737 -10.908 -19.622 1.00 50.53 164 PRO A C 1
ATOM 1295 O O . PRO A 1 164 ? 20.529 -11.789 -19.268 1.00 50.53 164 PRO A O 1
ATOM 1298 N N . VAL A 1 165 ? 19.043 -10.195 -18.733 1.00 47.16 165 VAL A N 1
ATOM 1299 C CA . VAL A 1 165 ? 18.974 -10.637 -17.336 1.00 47.16 165 VAL A CA 1
ATOM 1300 C C . VAL A 1 165 ? 18.287 -11.996 -17.373 1.00 47.16 165 VAL A C 1
ATOM 1302 O O . VAL A 1 165 ? 17.074 -12.080 -17.526 1.00 47.16 165 VAL A O 1
ATOM 1305 N N . ARG A 1 166 ? 19.092 -13.066 -17.331 1.00 42.50 166 ARG A N 1
ATOM 1306 C CA . ARG A 1 166 ? 18.622 -14.402 -16.990 1.00 42.50 166 ARG A CA 1
ATOM 1307 C C . ARG A 1 166 ? 17.842 -14.216 -15.704 1.00 42.50 166 ARG A C 1
ATOM 1309 O O . ARG A 1 166 ? 18.376 -13.612 -14.775 1.00 42.50 166 ARG A O 1
ATOM 1316 N N . ASP A 1 167 ? 16.607 -14.698 -15.672 1.00 42.09 167 ASP A N 1
ATOM 1317 C CA . ASP A 1 167 ? 15.910 -14.970 -14.426 1.00 42.09 167 ASP A CA 1
ATOM 1318 C C . ASP A 1 167 ? 16.902 -15.666 -13.500 1.00 42.09 167 ASP A C 1
ATOM 1320 O O . ASP A 1 167 ? 17.209 -16.839 -13.699 1.00 42.09 167 ASP A O 1
ATOM 1324 N N . TYR A 1 168 ? 17.493 -14.936 -12.553 1.00 35.00 168 TYR A N 1
ATOM 1325 C CA . TYR A 1 168 ? 18.357 -15.575 -11.583 1.00 35.00 168 TYR A CA 1
ATOM 1326 C C . TYR A 1 168 ? 17.412 -16.437 -10.736 1.00 35.00 168 TYR A C 1
ATOM 1328 O O . TYR A 1 168 ? 16.454 -15.897 -10.157 1.00 35.00 168 TYR A O 1
ATOM 1336 N N . PRO A 1 169 ? 17.597 -17.770 -10.696 1.00 33.16 169 PRO A N 1
ATOM 1337 C CA . PRO A 1 169 ? 17.095 -18.524 -9.566 1.00 33.16 169 PRO A CA 1
ATOM 1338 C C . PRO A 1 169 ? 17.817 -17.988 -8.319 1.00 33.16 169 PRO A C 1
ATOM 1340 O O . PRO A 1 169 ? 18.941 -17.486 -8.445 1.00 33.16 169 PRO A O 1
ATOM 1343 N N . PRO A 1 170 ? 17.188 -18.030 -7.133 1.00 39.09 170 PRO A N 1
ATOM 1344 C CA . PRO A 1 170 ? 17.831 -17.562 -5.912 1.00 39.09 170 PRO A CA 1
ATOM 1345 C C . PRO A 1 170 ? 19.174 -18.283 -5.771 1.00 39.09 170 PRO A C 1
ATOM 1347 O O . PRO A 1 170 ? 19.220 -19.515 -5.752 1.00 39.09 170 PRO A O 1
ATOM 1350 N N . LEU A 1 171 ? 20.272 -17.523 -5.755 1.00 39.91 171 LEU A N 1
ATOM 1351 C CA . LEU A 1 171 ? 21.576 -18.102 -5.467 1.00 39.91 171 LEU A CA 1
ATOM 1352 C C . LEU A 1 171 ? 21.514 -18.674 -4.044 1.00 39.91 171 LEU A C 1
ATOM 1354 O O . LEU A 1 171 ? 21.014 -17.992 -3.144 1.00 39.91 171 LEU A O 1
ATOM 1358 N N . PRO A 1 172 ? 22.015 -19.896 -3.808 1.00 35.59 172 PRO A N 1
ATOM 1359 C CA . PRO A 1 172 ? 22.352 -20.306 -2.457 1.00 35.59 172 PRO A CA 1
ATOM 1360 C C . PRO A 1 172 ? 23.372 -19.298 -1.919 1.00 35.59 172 PRO A C 1
ATOM 1362 O O . PRO A 1 172 ? 24.323 -18.951 -2.623 1.00 35.59 172 PRO A O 1
ATOM 1365 N N . LEU A 1 173 ? 23.162 -18.815 -0.695 1.00 41.34 173 LEU A N 1
ATOM 1366 C CA . LEU A 1 173 ? 24.147 -18.031 0.045 1.00 41.34 173 LEU A CA 1
ATOM 1367 C C . LEU A 1 173 ? 25.344 -18.942 0.359 1.00 41.34 173 LEU A C 1
ATOM 1369 O O . LEU A 1 173 ? 25.412 -19.528 1.434 1.00 41.34 173 LEU A O 1
ATOM 1373 N N . ASP A 1 174 ? 26.247 -19.123 -0.603 1.00 38.88 174 ASP A N 1
ATOM 1374 C CA . ASP A 1 174 ? 27.564 -19.696 -0.348 1.00 38.88 174 ASP A CA 1
ATOM 1375 C C . ASP A 1 174 ? 28.494 -18.555 0.071 1.00 38.88 174 ASP A C 1
ATOM 1377 O O . ASP A 1 174 ? 28.895 -17.706 -0.729 1.00 38.88 174 ASP A O 1
ATOM 1381 N N . GLU A 1 175 ? 28.785 -18.518 1.366 1.00 45.53 175 GLU A N 1
ATOM 1382 C CA . GLU A 1 175 ? 29.594 -17.518 2.065 1.00 45.53 175 GLU A CA 1
ATOM 1383 C C . GLU A 1 175 ? 31.066 -17.462 1.609 1.00 45.53 175 GLU A C 1
ATOM 1385 O O . GLU A 1 175 ? 31.812 -16.593 2.054 1.00 45.53 175 GLU A O 1
ATOM 1390 N N . ASN A 1 176 ? 31.482 -18.335 0.681 1.00 42.12 176 ASN A N 1
ATOM 1391 C CA . ASN A 1 176 ? 32.863 -18.434 0.201 1.00 42.12 176 ASN A CA 1
ATOM 1392 C C . ASN A 1 176 ? 33.055 -18.134 -1.299 1.00 42.12 176 ASN A C 1
ATOM 1394 O O . ASN A 1 176 ? 34.129 -18.399 -1.848 1.00 42.12 176 ASN A O 1
ATOM 1398 N N . ALA A 1 177 ? 32.057 -17.577 -1.992 1.00 44.31 177 ALA A N 1
ATOM 1399 C CA . ALA A 1 177 ? 32.201 -17.234 -3.406 1.00 44.31 177 ALA A CA 1
ATOM 1400 C C . ALA A 1 177 ? 33.145 -16.028 -3.610 1.00 44.31 177 ALA A C 1
ATOM 1402 O O . ALA A 1 177 ? 32.770 -14.868 -3.438 1.00 44.31 177 ALA A O 1
ATOM 1403 N N . VAL A 1 178 ? 34.388 -16.309 -4.010 1.00 39.81 178 VAL A N 1
ATOM 1404 C CA . VAL A 1 178 ? 35.386 -15.308 -4.414 1.00 39.81 178 VAL A CA 1
ATOM 1405 C C . VAL A 1 178 ? 34.900 -14.571 -5.667 1.00 39.81 178 VAL A C 1
ATOM 1407 O O . VAL A 1 178 ? 34.791 -15.157 -6.743 1.00 39.81 178 VAL A O 1
ATOM 1410 N N . VAL A 1 179 ? 34.625 -13.272 -5.532 1.00 42.91 179 VAL A N 1
ATOM 1411 C CA . VAL A 1 179 ? 34.301 -12.372 -6.649 1.00 42.91 179 VAL A CA 1
ATOM 1412 C C . VAL A 1 179 ? 35.604 -11.984 -7.366 1.00 42.91 179 VAL A C 1
ATOM 1414 O O . VAL A 1 179 ? 36.477 -11.401 -6.724 1.00 42.91 179 VAL A O 1
ATOM 1417 N N . PRO A 1 180 ? 35.787 -12.272 -8.670 1.00 35.50 180 PRO A N 1
ATOM 1418 C CA . PRO A 1 180 ? 36.969 -11.806 -9.382 1.00 35.50 180 PRO A CA 1
ATOM 1419 C C . PRO A 1 180 ? 36.927 -10.283 -9.579 1.00 35.50 180 PRO A C 1
ATOM 1421 O O . PRO A 1 180 ? 35.978 -9.724 -10.130 1.00 35.50 180 PRO A O 1
ATOM 1424 N N . GLU A 1 181 ? 37.995 -9.626 -9.129 1.00 36.84 181 GLU A N 1
ATOM 1425 C CA . GLU A 1 181 ? 38.213 -8.175 -9.057 1.00 36.84 181 GLU A CA 1
ATOM 1426 C C . GLU A 1 181 ? 38.562 -7.550 -10.425 1.00 36.84 181 GLU A C 1
ATOM 1428 O O . GLU A 1 181 ? 39.549 -6.842 -10.596 1.00 36.84 181 GLU A O 1
ATOM 1433 N N . THR A 1 182 ? 37.770 -7.843 -11.455 1.00 40.38 182 THR A N 1
ATOM 1434 C CA . THR A 1 182 ? 37.880 -7.198 -12.778 1.00 40.38 182 THR A CA 1
ATOM 1435 C C . THR A 1 182 ? 36.492 -7.024 -13.383 1.00 40.38 182 THR A C 1
ATOM 1437 O O . THR A 1 182 ? 36.142 -7.603 -14.407 1.00 40.38 182 THR A O 1
ATOM 1440 N N . ALA A 1 183 ? 35.656 -6.221 -12.726 1.00 39.50 183 ALA A N 1
ATOM 1441 C CA . ALA A 1 183 ? 34.415 -5.748 -13.321 1.00 39.50 183 ALA A CA 1
ATOM 1442 C C . ALA A 1 183 ? 34.676 -4.384 -13.972 1.00 39.50 183 ALA A C 1
ATOM 1444 O O . ALA A 1 183 ? 34.681 -3.352 -13.303 1.00 39.50 183 ALA A O 1
ATOM 1445 N N . GLU A 1 184 ? 34.913 -4.393 -15.286 1.00 34.44 184 GLU A N 1
ATOM 1446 C CA . GLU A 1 184 ? 34.769 -3.205 -16.130 1.00 34.44 184 GLU A CA 1
ATOM 1447 C C . GLU A 1 184 ? 33.455 -2.494 -15.774 1.00 34.44 184 GLU A C 1
ATOM 1449 O O . GLU A 1 184 ? 32.404 -3.137 -15.685 1.00 34.44 184 GLU A O 1
ATOM 1454 N N . VAL A 1 185 ? 33.515 -1.175 -15.549 1.00 37.66 185 VAL A N 1
ATOM 1455 C CA . VAL A 1 185 ? 32.337 -0.343 -15.267 1.00 37.66 185 VAL A CA 1
ATOM 1456 C C . VAL A 1 185 ? 31.319 -0.580 -16.389 1.00 37.66 185 VAL A C 1
ATOM 1458 O O . VAL A 1 185 ? 31.601 -0.227 -17.537 1.00 37.66 185 VAL A O 1
ATOM 1461 N N . PRO A 1 186 ? 30.159 -1.208 -16.110 1.00 42.41 186 PRO A N 1
ATOM 1462 C CA . PRO A 1 186 ? 29.211 -1.531 -17.162 1.00 42.41 186 PRO A CA 1
ATOM 1463 C C . PRO A 1 186 ? 28.723 -0.232 -17.811 1.00 42.41 186 PRO A C 1
ATOM 1465 O O . PRO A 1 186 ? 28.447 0.722 -17.077 1.00 42.41 186 PRO A O 1
ATOM 1468 N N . PRO A 1 187 ? 28.558 -0.178 -19.147 1.00 43.28 187 PRO A N 1
ATOM 1469 C CA . PRO A 1 187 ? 27.932 0.973 -19.790 1.00 43.28 187 PRO A CA 1
ATOM 1470 C C . PRO A 1 187 ? 26.577 1.230 -19.129 1.00 43.28 187 PRO A C 1
ATOM 1472 O O . PRO A 1 187 ? 25.878 0.261 -18.806 1.00 43.28 187 PRO A O 1
ATOM 1475 N N . GLU A 1 188 ? 26.238 2.507 -18.907 1.00 49.12 188 GLU A N 1
ATOM 1476 C CA . GLU A 1 188 ? 25.007 2.949 -18.241 1.00 49.12 188 GLU A CA 1
ATOM 1477 C C . GLU A 1 188 ? 23.820 2.103 -18.708 1.00 49.12 188 GLU A C 1
ATOM 1479 O O . GLU A 1 188 ? 23.318 2.221 -19.829 1.00 49.12 188 GLU A O 1
ATOM 1484 N N . ARG A 1 189 ? 23.408 1.154 -17.862 1.00 57.34 189 ARG A N 1
ATOM 1485 C CA . ARG A 1 189 ? 22.325 0.241 -18.203 1.00 57.34 189 ARG A CA 1
ATOM 1486 C C . ARG A 1 189 ? 21.056 1.078 -18.235 1.00 57.34 189 ARG A C 1
ATOM 1488 O O . ARG A 1 189 ? 20.637 1.577 -17.194 1.00 57.34 189 ARG A O 1
ATOM 1495 N N . LEU A 1 190 ? 20.442 1.204 -19.413 1.00 62.19 190 LEU A N 1
ATOM 1496 C CA . LEU A 1 190 ? 19.116 1.809 -19.525 1.00 62.19 190 LEU A CA 1
ATOM 1497 C C . LEU A 1 190 ? 18.175 1.138 -18.506 1.00 62.19 190 LEU A C 1
ATOM 1499 O O . LEU A 1 190 ? 18.164 -0.099 -18.443 1.00 62.19 190 LEU A O 1
ATOM 1503 N N . PRO A 1 191 ? 17.459 1.920 -17.679 1.00 70.12 191 PRO A N 1
ATOM 1504 C CA . PRO A 1 191 ? 16.567 1.380 -16.661 1.00 70.12 191 PRO A CA 1
ATOM 1505 C C . PRO A 1 191 ? 15.374 0.670 -17.305 1.00 70.12 191 PRO A C 1
ATOM 1507 O O . PRO A 1 191 ? 14.945 1.024 -18.406 1.00 70.12 191 PRO A O 1
ATOM 1510 N N . TYR A 1 192 ? 14.815 -0.305 -16.588 1.00 80.19 192 TYR A N 1
ATOM 1511 C CA . TYR A 1 192 ? 13.572 -0.955 -16.991 1.00 80.19 192 TYR A CA 1
ATOM 1512 C C . TYR A 1 192 ? 12.412 0.038 -17.010 1.00 80.19 192 TYR A C 1
ATOM 1514 O O . TYR A 1 192 ? 12.355 0.969 -16.201 1.00 80.19 192 TYR A O 1
ATOM 1522 N N . ARG A 1 193 ? 11.464 -0.204 -17.917 1.00 84.81 193 ARG A N 1
ATOM 1523 C CA . ARG A 1 193 ? 10.158 0.449 -17.922 1.00 84.81 193 ARG A CA 1
ATOM 1524 C C . ARG A 1 193 ? 9.220 -0.343 -17.021 1.00 84.81 193 ARG A C 1
ATOM 1526 O O . ARG A 1 193 ? 8.972 -1.519 -17.271 1.00 84.81 193 ARG A O 1
ATOM 1533 N N . LEU A 1 194 ? 8.735 0.308 -15.972 1.00 87.81 194 LEU A N 1
ATOM 1534 C CA . LEU A 1 194 ? 7.908 -0.273 -14.919 1.00 87.81 194 LEU A CA 1
ATOM 1535 C C . LEU A 1 194 ? 6.476 0.209 -15.108 1.00 87.81 194 LEU A C 1
ATOM 1537 O O . LEU A 1 194 ? 6.206 1.407 -15.054 1.00 87.81 194 LEU A O 1
ATOM 1541 N N . ILE A 1 195 ? 5.562 -0.706 -15.380 1.00 85.62 195 ILE A N 1
ATOM 1542 C CA . ILE A 1 195 ? 4.174 -0.384 -15.692 1.00 85.62 195 ILE A CA 1
ATOM 1543 C C . ILE A 1 195 ? 3.316 -0.734 -14.484 1.00 85.62 195 ILE A C 1
ATOM 1545 O O . ILE A 1 195 ? 3.366 -1.848 -13.956 1.00 85.62 195 ILE A O 1
ATOM 1549 N N . TYR A 1 196 ? 2.541 0.254 -14.049 1.00 84.38 196 TYR A N 1
ATOM 1550 C CA . TYR A 1 196 ? 1.609 0.140 -12.945 1.00 84.38 196 TYR A CA 1
ATOM 1551 C C . TYR A 1 196 ? 0.344 0.985 -13.227 1.00 84.38 196 TYR A C 1
ATOM 1553 O O . TYR A 1 196 ? 0.459 2.106 -13.734 1.00 84.38 196 TYR A O 1
ATOM 1561 N N . PRO A 1 197 ? -0.871 0.494 -12.909 1.00 82.25 197 PRO A N 1
ATOM 1562 C CA . PRO A 1 197 ? -1.162 -0.884 -12.537 1.00 82.25 197 PRO A CA 1
ATOM 1563 C C . PRO A 1 197 ? -0.861 -1.821 -13.720 1.00 82.25 197 PRO A C 1
ATOM 1565 O O . PRO A 1 197 ? -0.844 -1.362 -14.864 1.00 82.25 197 PRO A O 1
ATOM 1568 N N . PRO A 1 198 ? -0.569 -3.102 -13.461 1.00 78.06 198 PRO A N 1
ATOM 1569 C CA . PRO A 1 198 ? -0.302 -4.060 -14.526 1.00 78.06 198 PRO A CA 1
ATOM 1570 C C . PRO A 1 198 ? -1.567 -4.278 -15.368 1.00 78.06 198 PRO A C 1
ATOM 1572 O O . PRO A 1 198 ? -2.684 -4.191 -14.847 1.00 78.06 198 PRO A O 1
ATOM 1575 N N . ASP A 1 199 ? -1.407 -4.575 -16.661 1.00 72.31 199 ASP A N 1
ATOM 1576 C CA . ASP A 1 199 ? -2.548 -4.914 -17.511 1.00 72.31 199 ASP A CA 1
ATOM 1577 C C . ASP A 1 199 ? -3.196 -6.217 -17.015 1.00 72.31 199 ASP A C 1
ATOM 1579 O O . ASP A 1 199 ? -2.662 -7.321 -17.156 1.00 72.31 199 ASP A O 1
ATOM 1583 N N . THR A 1 200 ? -4.362 -6.075 -16.384 1.00 56.81 200 THR A N 1
ATOM 1584 C CA . THR A 1 200 ? -5.076 -7.175 -15.726 1.00 56.81 200 THR A CA 1
ATOM 1585 C C . THR A 1 200 ? -5.407 -8.331 -16.673 1.00 56.81 200 THR A C 1
ATOM 1587 O O . THR A 1 200 ? -5.460 -9.472 -16.217 1.00 56.81 200 THR A O 1
ATOM 1590 N N . ALA A 1 201 ? -5.554 -8.092 -17.983 1.00 47.53 201 ALA A N 1
ATOM 1591 C CA . ALA A 1 201 ? -5.811 -9.158 -18.953 1.00 47.53 201 ALA A CA 1
ATOM 1592 C C . ALA A 1 201 ? -4.617 -10.123 -19.092 1.00 47.53 201 ALA A C 1
ATOM 1594 O O . ALA A 1 201 ? -4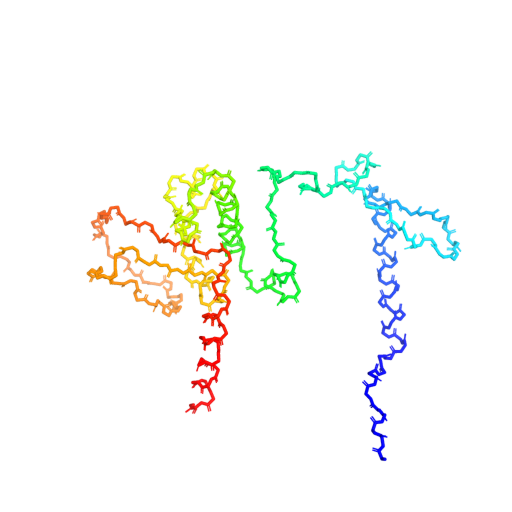.807 -11.337 -19.194 1.00 47.53 201 ALA A O 1
ATOM 1595 N N . ALA A 1 202 ? -3.389 -9.602 -19.014 1.00 48.47 202 ALA A N 1
ATOM 1596 C CA . ALA A 1 202 ? -2.161 -10.387 -19.118 1.00 48.47 202 ALA A CA 1
ATOM 1597 C C . ALA A 1 202 ? -1.796 -11.100 -17.802 1.00 48.47 202 ALA A C 1
ATOM 1599 O O . ALA A 1 202 ? -1.219 -12.190 -17.820 1.00 48.47 202 ALA A O 1
ATOM 1600 N N . VAL A 1 203 ? -2.143 -10.522 -16.646 1.00 45.62 203 VAL A N 1
ATOM 1601 C CA . VAL A 1 203 ? -1.811 -11.098 -15.327 1.00 45.62 203 VAL A CA 1
ATOM 1602 C C . VAL A 1 203 ? -2.586 -12.395 -15.062 1.00 45.62 203 VAL A C 1
ATOM 1604 O O . VAL A 1 203 ? -1.996 -13.375 -14.606 1.00 45.62 203 VAL A O 1
ATOM 1607 N N . TYR A 1 204 ? -3.879 -12.454 -15.405 1.00 40.38 204 TYR A N 1
ATOM 1608 C CA . TYR A 1 204 ? -4.680 -13.672 -15.215 1.00 40.38 204 TYR A CA 1
ATOM 1609 C C . TYR A 1 204 ? -4.305 -14.806 -16.182 1.00 40.38 204 TYR A C 1
ATOM 1611 O O . TYR A 1 204 ? -4.345 -15.968 -15.781 1.00 40.38 204 TYR A O 1
ATOM 1619 N N . GLN A 1 205 ? -3.897 -14.494 -17.418 1.00 40.94 205 GLN A N 1
ATOM 1620 C CA . GLN A 1 205 ? -3.430 -15.509 -18.374 1.00 40.94 205 GLN A CA 1
ATOM 1621 C C . GLN A 1 205 ? -2.109 -16.148 -17.920 1.00 40.94 205 GLN A C 1
ATOM 1623 O O . GLN A 1 205 ? -2.022 -17.371 -17.835 1.00 40.94 205 GLN A O 1
ATOM 1628 N N . ASN A 1 206 ? -1.131 -15.339 -17.501 1.00 44.81 206 ASN A N 1
ATOM 1629 C CA . ASN A 1 206 ? 0.160 -15.840 -17.018 1.00 44.81 206 ASN A CA 1
ATOM 1630 C C . ASN A 1 206 ? 0.047 -16.626 -15.699 1.00 44.81 206 ASN A C 1
ATOM 1632 O O . ASN A 1 206 ? 0.797 -17.576 -15.474 1.00 44.81 206 ASN A O 1
ATOM 1636 N N . ALA A 1 207 ? -0.877 -16.246 -14.809 1.00 40.81 207 ALA A N 1
ATOM 1637 C CA . ALA A 1 207 ? -1.117 -16.978 -13.566 1.00 40.81 207 ALA A CA 1
ATOM 1638 C C . ALA A 1 207 ? -1.767 -18.351 -13.817 1.00 40.81 207 ALA A C 1
ATOM 1640 O O . ALA A 1 207 ? -1.401 -19.326 -13.163 1.00 40.81 207 ALA A O 1
ATOM 1641 N N . LEU A 1 208 ? -2.698 -18.448 -14.774 1.00 38.03 208 LEU A N 1
ATOM 1642 C CA . LEU A 1 208 ? -3.352 -19.710 -15.135 1.00 38.03 208 LEU A CA 1
ATOM 1643 C C . LEU A 1 208 ? -2.408 -20.675 -15.859 1.00 38.03 208 LEU A C 1
ATOM 1645 O O . LEU A 1 208 ? -2.398 -21.856 -15.523 1.00 38.03 208 LEU A O 1
ATOM 1649 N N . GLU A 1 209 ? -1.583 -20.190 -16.788 1.00 42.09 209 GLU A N 1
ATOM 1650 C CA . GLU A 1 209 ? -0.597 -21.032 -17.482 1.00 42.09 209 GLU A CA 1
ATOM 1651 C C . GLU A 1 209 ? 0.434 -21.620 -16.503 1.00 42.09 209 GLU A C 1
ATOM 1653 O O . GLU A 1 209 ? 0.725 -22.812 -16.546 1.00 42.09 209 GLU A O 1
ATOM 1658 N N . ARG A 1 210 ? 0.886 -20.836 -15.516 1.00 49.34 210 ARG A N 1
ATOM 1659 C CA . ARG A 1 210 ? 1.856 -21.298 -14.507 1.00 49.34 210 ARG A CA 1
ATOM 1660 C C . ARG A 1 210 ? 1.278 -22.284 -13.492 1.00 49.34 210 ARG A C 1
ATOM 1662 O O . ARG A 1 210 ? 1.992 -23.169 -13.032 1.00 49.34 210 ARG A O 1
ATOM 1669 N N . VAL A 1 211 ? 0.002 -22.150 -13.127 1.00 44.72 211 VAL A N 1
ATOM 1670 C CA . VAL A 1 211 ? -0.677 -23.136 -12.265 1.00 44.72 211 VAL A CA 1
ATOM 1671 C C . VAL A 1 211 ? -0.864 -24.461 -13.007 1.00 44.72 211 VAL A C 1
ATOM 1673 O O . VAL A 1 211 ? -0.741 -25.520 -12.396 1.00 44.72 211 VAL A O 1
ATOM 1676 N N . LEU A 1 212 ? -1.119 -24.416 -14.316 1.00 42.47 212 LEU A N 1
ATOM 1677 C CA . LEU A 1 212 ? -1.240 -25.616 -15.140 1.00 42.47 212 LEU A CA 1
ATOM 1678 C C . LEU A 1 212 ? 0.108 -26.325 -15.332 1.00 42.47 212 LEU A C 1
ATOM 1680 O O . LEU A 1 212 ? 0.141 -27.547 -15.232 1.00 42.47 212 LEU A O 1
ATOM 1684 N N . ASP A 1 213 ? 1.214 -25.593 -15.484 1.00 43.56 213 ASP A N 1
ATOM 1685 C CA . ASP A 1 213 ? 2.560 -26.184 -15.581 1.00 43.56 213 ASP A CA 1
ATOM 1686 C C . ASP A 1 213 ? 3.012 -26.872 -14.279 1.00 43.56 213 ASP A C 1
ATOM 1688 O O . ASP A 1 213 ? 3.642 -27.930 -14.310 1.00 43.56 213 ASP A O 1
ATOM 1692 N N . VAL A 1 214 ? 2.638 -26.323 -13.117 1.00 47.06 214 VAL A N 1
ATOM 1693 C CA . VAL A 1 214 ? 2.928 -26.931 -11.802 1.00 47.06 214 VAL A CA 1
ATOM 1694 C C . VAL A 1 214 ? 2.064 -28.171 -11.532 1.00 47.06 214 VAL A C 1
ATOM 1696 O O . VAL A 1 214 ? 2.469 -29.038 -10.765 1.00 47.06 214 VAL A O 1
ATOM 1699 N N . LEU A 1 215 ? 0.890 -28.284 -12.160 1.00 41.84 215 LEU A N 1
ATOM 1700 C CA . LEU A 1 215 ? 0.013 -29.458 -12.055 1.00 41.84 215 LEU A CA 1
ATOM 1701 C C . LEU A 1 215 ? 0.269 -30.509 -13.149 1.00 41.84 215 LEU A C 1
ATOM 1703 O O . LEU A 1 215 ? -0.282 -31.607 -13.074 1.00 41.84 215 LEU A O 1
ATOM 1707 N N . ALA A 1 216 ? 1.080 -30.177 -14.156 1.00 46.91 216 ALA A N 1
ATOM 1708 C CA . ALA A 1 216 ? 1.457 -31.058 -15.258 1.00 46.91 216 ALA A CA 1
ATOM 1709 C C . ALA A 1 216 ? 2.812 -31.769 -15.053 1.00 46.91 216 ALA A C 1
ATOM 1711 O O . ALA A 1 216 ? 3.245 -32.502 -15.945 1.00 46.91 216 ALA A O 1
ATOM 1712 N N . THR A 1 217 ? 3.457 -31.583 -13.893 1.00 44.22 217 THR A N 1
ATOM 1713 C CA . THR A 1 217 ? 4.680 -32.292 -13.468 1.00 44.22 217 THR A CA 1
ATOM 1714 C C . THR A 1 217 ? 4.384 -33.169 -12.257 1.00 44.22 217 THR A C 1
ATOM 1716 O O . THR A 1 217 ? 4.893 -34.312 -12.221 1.00 44.22 217 THR A O 1
#

Secondary structure (DSSP, 8-state):
------S----HHHHHHHHHHHHHHHHHHHHTTSEE-SS-TT-TTTTTTPEEB-TTSS--B-PPTTSSS--TT-----HHHHHTTHHHHS-HHHHHHHHHHHHHHHHHHHS---GGGTTS-EE--HHHHHHHH---TTGGGHHHHHHHTTSSEEE-S-TT-SS----PPPPP--TT----S--------PPPEEESS--HHHHHHHHHHHHHHHH--